Protein 6ZZB (pdb70)

B-factor: mean 18.95, std 9.14, range [8.17, 59.19]

Sequence (189 aa):
TPTPPQADEKTEDCLAIINKLRSSDLLGTLAKAEDTEVTESLKAIKIEEPASPTAPKIAVTLAGSSNVDTCESSGEGANAKKYPGLVIPFPHDTEFNCNNALIQATYTAGLDHLKQSSNFEPSTGTYDVENAPFNNVNASNVAFLLSEKSKKVSCAATKDCKAGHDVLFCYFIDPLRKEDKPFTAELYNALWGL

Structure (mmCIF, N/CA/C/O backbone):
data_6ZZB
#
_entry.id   6ZZB
#
_cell.length_a   108.120
_cell.length_b   108.120
_cell.length_c   37.420
_cell.angle_alpha   90.000
_cell.angle_beta   90.000
_cell.angle_gamma   90.000
#
_symmetry.space_group_name_H-M   'I 4'
#
loop_
_entity.id
_entity.type
_entity.pdbx_description
1 polymer 'SAG family member (Sag19)'
2 non-polymer 'SULFATE ION'
3 water water
#
loop_
_atom_site.group_PDB
_atom_site.id
_atom_site.type_symbol
_atom_site.label_atom_id
_atom_site.label_alt_id
_atom_site.label_comp_id
_atom_site.label_asym_id
_atom_site.label_entity_id
_atom_site.label_seq_id
_atom_site.pdbx_PDB_ins_code
_atom_site.Cartn_x
_atom_site.Cartn_y
_atom_site.Cartn_z
_atom_site.occupancy
_atom_site.B_iso_or_equiv
_atom_site.auth_seq_id
_atom_site.auth_comp_id
_atom_site.auth_asym_id
_atom_site.auth_atom_id
_atom_site.pdbx_PDB_model_num
ATOM 1 N N . THR A 1 40 ? 58.823 22.173 13.579 1.000 52.625 54 THR A N 1
ATOM 2 C CA . THR A 1 40 ? 57.768 22.331 12.525 1.000 48.381 54 THR A CA 1
ATOM 3 C C . THR A 1 40 ? 56.492 22.866 13.170 1.000 43.423 54 THR A C 1
ATOM 4 O O . THR A 1 40 ? 55.961 22.235 14.077 1.000 39.252 54 THR A O 1
ATOM 15 N N . PRO A 1 41 ? 55.898 23.977 12.677 1.000 37.905 55 PRO A N 1
ATOM 16 C CA . PRO A 1 41 ? 54.880 24.683 13.444 1.000 32.181 55 PRO A CA 1
ATOM 17 C C . PRO A 1 41 ? 53.520 23.988 13.331 1.000 27.691 55 PRO A C 1
ATOM 18 O O . PRO A 1 41 ? 53.253 23.314 12.368 1.000 29.951 55 PRO A O 1
ATOM 29 N N . THR A 1 42 ? 52.702 24.144 14.364 1.000 22.533 56 THR A N 1
ATOM 30 C CA . THR A 1 42 ? 51.288 23.712 14.378 1.000 21.228 56 THR A CA 1
ATOM 31 C C . THR A 1 42 ? 50.484 24.886 13.842 1.000 19.405 56 THR A C 1
ATOM 32 O O . THR A 1 42 ? 50.638 25.992 14.336 1.000 17.501 56 THR A O 1
ATOM 43 N N . PRO A 1 43 ? 49.640 24.711 12.802 1.000 18.907 57 PRO A N 1
ATOM 44 C CA . PRO A 1 43 ? 48.851 25.840 12.308 1.000 17.900 57 PRO A CA 1
ATOM 45 C C . PRO A 1 43 ? 47.692 26.128 13.247 1.000 16.055 57 PRO A C 1
ATOM 46 O O . PRO A 1 43 ? 47.227 25.267 14.008 1.000 16.273 57 PRO A O 1
ATOM 57 N N . PRO A 1 44 ? 47.127 27.344 13.163 1.000 15.021 58 PRO A N 1
ATOM 58 C CA . PRO A 1 44 ? 45.874 27.637 13.829 1.000 14.949 58 PRO A CA 1
ATOM 59 C C . PRO A 1 44 ? 44.780 26.763 13.210 1.000 15.010 58 PRO A C 1
ATOM 60 O O . PRO A 1 44 ? 44.934 26.269 12.108 1.000 15.893 58 PRO A O 1
ATOM 71 N N . GLN A 1 45 ? 43.731 26.590 13.981 1.000 15.303 59 GLN A N 1
ATOM 72 C CA . GLN A 1 45 ? 42.530 25.854 13.552 1.000 17.446 59 GLN A CA 1
ATOM 73 C C . GLN A 1 45 ? 41.398 26.839 13.318 1.000 15.483 59 GLN A C 1
ATOM 74 O O . GLN A 1 45 ? 41.365 27.894 13.951 1.000 16.406 59 GLN A O 1
ATOM 88 N N . ALA A 1 46 ? 40.504 26.492 12.417 1.000 14.983 60 ALA A N 1
ATOM 89 C CA . ALA A 1 46 ? 39.345 27.349 12.096 1.000 14.408 60 ALA A CA 1
ATOM 90 C C . ALA A 1 46 ? 38.056 26.575 12.354 1.000 15.191 60 ALA A C 1
ATOM 91 O O . ALA A 1 46 ? 38.031 25.378 12.143 1.000 18.540 60 ALA A O 1
ATOM 98 N N . ASP A 1 47 ? 37.032 27.308 12.742 1.000 13.872 61 ASP A N 1
ATOM 99 C CA . ASP A 1 47 ? 35.641 26.832 12.934 1.000 15.918 61 ASP A CA 1
ATOM 100 C C . ASP A 1 47 ? 34.792 27.443 11.831 1.000 13.997 61 ASP A C 1
ATOM 101 O O . ASP A 1 47 ? 35.013 28.599 11.444 1.000 12.489 61 ASP A O 1
ATOM 110 N N . GLU A 1 48 ? 33.803 26.697 11.399 1.000 14.625 62 GLU A N 1
ATOM 111 C CA . GLU A 1 48 ? 32.765 27.196 10.478 1.000 15.698 62 GLU A CA 1
ATOM 112 C C . GLU A 1 48 ? 31.914 28.222 11.228 1.000 12.428 62 GLU A C 1
ATOM 113 O O . GLU A 1 48 ? 31.628 28.055 12.412 1.000 13.602 62 GLU A O 1
ATOM 125 N N . LYS A 1 49 ? 31.583 29.319 10.556 1.000 10.289 63 LYS A N 1
ATOM 126 C CA . LYS A 1 49 ? 30.874 30.456 11.154 1.000 9.892 63 LYS A CA 1
ATOM 127 C C . LYS A 1 49 ? 29.672 30.883 10.316 1.000 9.411 63 LYS A C 1
ATOM 128 O O . LYS A 1 49 ? 29.092 31.938 10.602 1.000 10.642 63 LYS A O 1
ATOM 147 N N . THR A 1 50 ? 29.235 30.114 9.330 1.000 9.216 64 THR A N 1
ATOM 148 C CA . THR A 1 50 ? 28.183 30.568 8.417 1.000 10.033 64 THR A CA 1
ATOM 149 C C . THR A 1 50 ? 26.906 30.848 9.194 1.000 10.881 64 THR A C 1
ATOM 150 O O . THR A 1 50 ? 26.289 31.902 9.008 1.000 12.173 64 THR A O 1
ATOM 161 N N . GLU A 1 51 ? 26.503 29.951 10.081 1.000 10.892 65 GLU A N 1
ATOM 162 C CA . GLU A 1 51 ? 25.254 30.197 10.843 1.000 11.827 65 GLU A CA 1
ATOM 163 C C . GLU A 1 51 ? 25.410 31.392 11.789 1.000 11.847 65 GLU A C 1
ATOM 164 O O . GLU A 1 51 ? 24.387 31.974 12.175 1.000 12.975 65 GLU A O 1
ATOM 176 N N . ASP A 1 52 ? 26.608 31.695 12.254 1.000 11.711 66 ASP A N 1
ATOM 177 C CA . ASP A 1 52 ? 26.831 32.842 13.151 1.000 12.680 66 ASP A CA 1
ATOM 178 C C . ASP A 1 52 ? 26.765 34.152 12.371 1.000 13.100 66 ASP A C 1
ATOM 179 O O . ASP A 1 52 ? 26.569 35.204 13.029 1.000 16.305 66 ASP A O 1
ATOM 188 N N . CYS A 1 53 ? 26.997 34.129 11.074 1.000 11.447 67 CYS A N 1
ATOM 189 C CA . CYS A 1 53 ? 27.173 35.355 10.252 1.000 12.403 67 CYS A CA 1
ATOM 190 C C . CYS A 1 53 ? 25.988 35.603 9.319 1.000 12.796 67 CYS A C 1
ATOM 191 O O . CYS A 1 53 ? 25.854 36.740 8.829 1.000 12.437 67 CYS A O 1
ATOM 198 N N . LEU A 1 54 ? 25.164 34.602 8.973 1.000 13.715 68 LEU A N 1
ATOM 199 C CA . LEU A 1 54 ? 24.211 34.751 7.845 1.000 14.017 68 LEU A CA 1
ATOM 200 C C . LEU A 1 54 ? 23.118 35.765 8.222 1.000 15.105 68 LEU A C 1
ATOM 201 O O . LEU A 1 54 ? 22.712 36.490 7.322 1.000 15.530 68 LEU A O 1
ATOM 217 N N . ALA A 1 55 ? 22.718 35.842 9.481 1.000 15.676 69 ALA A N 1
ATOM 218 C CA . ALA A 1 55 ? 21.668 36.800 9.912 1.000 18.252 69 ALA A CA 1
ATOM 219 C C . ALA A 1 55 ? 22.127 38.229 9.626 1.000 17.478 69 ALA A C 1
ATOM 220 O O . ALA A 1 55 ? 21.336 38.987 9.033 1.000 19.989 69 ALA A O 1
ATOM 227 N N . ILE A 1 56 ? 23.327 38.600 10.066 1.000 16.791 70 ILE A N 1
ATOM 228 C CA . ILE A 1 56 ? 23.795 40.004 9.858 1.000 16.315 70 ILE A CA 1
ATOM 229 C C . ILE A 1 56 ? 24.004 40.237 8.360 1.000 15.639 70 ILE A C 1
ATOM 230 O O . ILE A 1 56 ? 23.623 41.315 7.862 1.000 14.900 70 ILE A O 1
ATOM 246 N N . ILE A 1 57 ? 24.551 39.289 7.612 1.000 14.192 71 ILE A N 1
ATOM 247 C CA . ILE A 1 57 ? 24.758 39.474 6.157 1.000 14.135 71 ILE A CA 1
ATOM 248 C C . ILE A 1 57 ? 23.404 39.745 5.505 1.000 14.991 71 ILE A C 1
ATOM 249 O O . ILE A 1 57 ? 23.272 40.682 4.696 1.000 15.278 71 ILE A O 1
ATOM 265 N N . ASN A 1 58 ? 22.401 38.931 5.825 1.000 15.991 72 ASN A N 1
ATOM 266 C CA . ASN A 1 58 ? 21.087 39.071 5.154 1.000 16.106 72 ASN A CA 1
ATOM 267 C C . ASN A 1 58 ? 20.342 40.317 5.656 1.000 16.641 72 ASN A C 1
ATOM 268 O O . ASN A 1 58 ? 19.606 40.880 4.807 1.000 18.850 72 ASN A O 1
ATOM 279 N N . LYS A 1 59 ? 20.579 40.748 6.889 1.000 18.379 73 LYS A N 1
ATOM 280 C CA . LYS A 1 59 ? 20.012 42.027 7.401 1.000 20.821 73 LYS A CA 1
ATOM 281 C C . LYS A 1 59 ? 20.574 43.167 6.544 1.000 21.910 73 LYS A C 1
ATOM 282 O O . LYS A 1 59 ? 19.801 43.988 5.996 1.000 20.580 73 LYS A O 1
ATOM 301 N N . LEU A 1 60 ? 21.883 43.182 6.328 1.000 18.919 74 LEU A N 1
ATOM 302 C CA . LEU A 1 60 ? 22.531 44.269 5.547 1.000 17.434 74 LEU A CA 1
ATOM 303 C C . LEU A 1 60 ? 22.057 44.253 4.087 1.000 18.682 74 LEU A C 1
ATOM 304 O O . LEU A 1 60 ? 21.941 45.338 3.487 1.000 20.548 74 LEU A O 1
ATOM 320 N N . ARG A 1 61 ? 21.785 43.094 3.483 1.000 17.401 75 ARG A N 1
ATOM 321 C CA . ARG A 1 61 ? 21.344 43.026 2.072 1.000 17.408 75 ARG A CA 1
ATOM 322 C C . ARG A 1 61 ? 19.877 43.454 1.940 1.000 21.779 75 ARG A C 1
ATOM 323 O O . ARG A 1 61 ? 19.479 43.798 0.818 1.000 22.096 75 ARG A O 1
ATOM 344 N N . SER A 1 62 ? 19.121 43.396 3.033 1.000 26.469 76 SER A N 1
ATOM 345 C CA A SER A 1 62 ? 17.663 43.682 3.063 0.500 28.450 76 SER A CA 1
ATOM 346 C CA B SER A 1 62 ? 17.663 43.687 3.057 0.500 28.62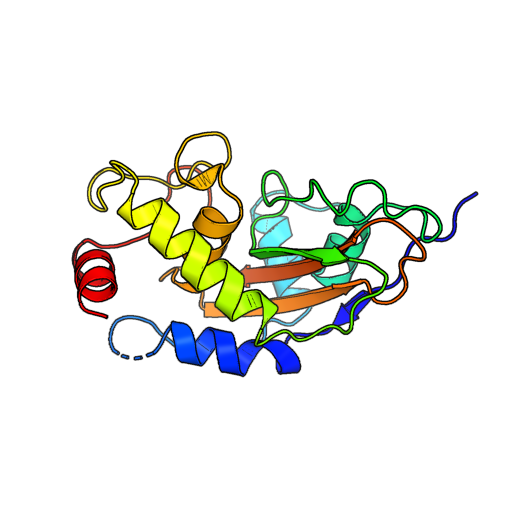7 76 SER A CA 1
ATOM 347 C C . SER A 1 62 ? 17.403 44.888 3.973 1.000 30.669 76 SER A C 1
ATOM 348 O O . SER A 1 62 ? 17.165 45.974 3.418 1.000 43.176 76 SER A O 1
ATOM 362 N N . ASP A 1 67 ? 13.969 45.907 -2.048 1.000 43.648 81 ASP A N 1
ATOM 363 C CA . ASP A 1 67 ? 13.974 44.493 -2.517 1.000 39.089 81 ASP A CA 1
ATOM 364 C C . ASP A 1 67 ? 14.990 44.296 -3.651 1.000 36.775 81 ASP A C 1
ATOM 365 O O . ASP A 1 67 ? 14.721 43.472 -4.539 1.000 41.201 81 ASP A O 1
ATOM 371 N N . LEU A 1 68 ? 16.132 44.985 -3.610 1.000 30.372 82 LEU A N 1
ATOM 372 C CA . LEU A 1 68 ? 17.109 45.019 -4.727 1.000 28.441 82 LEU A CA 1
ATOM 373 C C . LEU A 1 68 ? 18.094 43.855 -4.620 1.000 24.935 82 LEU A C 1
ATOM 374 O O . LEU A 1 68 ? 18.715 43.560 -5.622 1.000 26.962 82 LEU A O 1
ATOM 390 N N . LEU A 1 69 ? 18.259 43.258 -3.441 1.000 24.531 83 LEU A N 1
ATOM 391 C CA . LEU A 1 69 ? 19.212 42.127 -3.265 1.000 22.004 83 LEU A CA 1
ATOM 392 C C . LEU A 1 69 ? 18.485 40.906 -2.713 1.000 21.758 83 LEU A C 1
ATOM 393 O O . LEU A 1 69 ? 17.750 41.057 -1.747 1.000 24.075 83 LEU A O 1
ATOM 409 N N . GLY A 1 70 ? 18.797 39.752 -3.290 1.000 21.853 84 GLY A N 1
ATOM 410 C CA . GLY A 1 70 ? 18.375 38.439 -2.776 1.000 22.345 84 GLY A CA 1
ATOM 411 C C . GLY A 1 70 ? 19.050 38.124 -1.458 1.000 22.257 84 GLY A C 1
ATOM 412 O O . GLY A 1 70 ? 20.156 38.659 -1.208 1.000 22.169 84 GLY A O 1
ATOM 416 N N . THR A 1 71 ? 18.411 37.314 -0.613 1.000 19.649 85 THR A N 1
ATOM 417 C CA . THR A 1 71 ? 19.051 36.732 0.591 1.000 19.775 85 THR A CA 1
ATOM 418 C C . THR A 1 71 ? 20.038 35.658 0.128 1.000 17.054 85 THR A C 1
ATOM 419 O O . THR A 1 71 ? 19.914 35.102 -0.957 1.000 18.796 85 THR A O 1
ATOM 430 N N . LEU A 1 72 ? 21.039 35.441 0.963 1.000 15.944 86 LEU A N 1
ATOM 431 C CA . LEU A 1 72 ? 22.018 34.369 0.711 1.000 15.451 86 LEU A CA 1
ATOM 432 C C . LEU A 1 72 ? 21.668 33.143 1.545 1.000 14.358 86 LEU A C 1
ATOM 433 O O . LEU A 1 72 ? 21.181 33.281 2.667 1.000 16.133 86 LEU A O 1
ATOM 449 N N . ALA A 1 73 ? 21.994 32.012 0.962 1.000 15.218 87 ALA A N 1
ATOM 450 C CA . ALA A 1 73 ? 21.937 30.709 1.649 1.000 16.185 87 ALA A CA 1
ATOM 451 C C . ALA A 1 73 ? 23.346 30.277 2.020 1.000 14.790 87 ALA A C 1
ATOM 452 O O . ALA A 1 73 ? 24.329 30.810 1.481 1.000 14.244 87 ALA A O 1
ATOM 459 N N . LYS A 1 74 ? 23.447 29.288 2.869 1.000 12.768 88 LYS A N 1
ATOM 460 C CA . LYS A 1 74 ? 24.735 28.643 3.180 1.000 12.109 88 LYS A CA 1
ATOM 461 C C . LYS A 1 74 ? 25.292 27.957 1.942 1.000 12.595 88 LYS A C 1
ATOM 462 O O . LYS A 1 74 ? 24.569 27.199 1.237 1.000 14.021 88 LYS A O 1
ATOM 481 N N . ALA A 1 75 ? 26.570 28.154 1.664 1.000 11.716 89 ALA A N 1
ATOM 482 C CA . ALA A 1 75 ? 27.335 27.365 0.686 1.000 11.410 89 ALA A CA 1
ATOM 483 C C . ALA A 1 75 ? 28.001 26.221 1.444 1.000 11.989 89 ALA A C 1
ATOM 484 O O . ALA A 1 75 ? 28.579 26.445 2.518 1.000 12.744 89 ALA A O 1
ATOM 491 N N . GLU A 1 76 ? 27.929 25.015 0.902 1.000 12.382 90 GLU A N 1
ATOM 492 C CA . GLU A 1 76 ? 28.628 23.865 1.494 1.000 13.112 90 GLU A CA 1
ATOM 493 C C . GLU A 1 76 ? 30.063 23.832 0.983 1.000 12.098 90 GLU A C 1
ATOM 494 O O . GLU A 1 76 ? 30.393 24.435 -0.026 1.000 11.902 90 GLU A O 1
ATOM 506 N N . ASP A 1 77 ? 30.913 23.136 1.718 1.000 13.261 91 ASP A N 1
ATOM 507 C CA . ASP A 1 77 ? 32.331 23.003 1.352 1.000 12.986 91 ASP A CA 1
ATOM 508 C C . ASP A 1 77 ? 32.489 22.580 -0.104 1.000 13.298 91 ASP A C 1
ATOM 509 O O . ASP A 1 77 ? 33.328 23.139 -0.773 1.000 13.424 91 ASP A O 1
ATOM 518 N N . THR A 1 78 ? 31.727 21.583 -0.567 1.000 14.437 92 THR A N 1
ATOM 519 C CA . THR A 1 78 ? 31.878 21.082 -1.954 1.000 15.583 92 THR A CA 1
ATOM 520 C C . THR A 1 78 ? 31.686 22.228 -2.948 1.000 13.363 92 THR A C 1
ATOM 521 O O . THR A 1 78 ? 32.376 22.311 -3.938 1.000 12.993 92 THR A O 1
ATOM 532 N N . GLU A 1 79 ? 30.715 23.080 -2.659 1.000 12.676 93 GLU A N 1
ATOM 533 C CA . GLU A 1 79 ? 30.366 24.211 -3.536 1.000 13.164 93 GLU A CA 1
ATOM 534 C C . GLU A 1 79 ? 31.497 25.232 -3.549 1.000 11.552 93 GLU A C 1
ATOM 535 O O . GLU A 1 79 ? 31.837 25.730 -4.604 1.000 11.549 93 GLU A O 1
ATOM 547 N N . VAL A 1 80 ? 32.051 25.507 -2.368 1.000 11.349 94 VAL A N 1
ATOM 548 C CA . VAL A 1 80 ? 33.183 26.457 -2.291 1.000 11.384 94 VAL A CA 1
ATOM 549 C C . VAL A 1 80 ? 34.366 25.905 -3.083 1.000 10.748 94 VAL A C 1
ATOM 550 O O . VAL A 1 80 ? 34.954 26.624 -3.884 1.000 10.991 94 VAL A O 1
ATOM 563 N N . THR A 1 81 ? 34.693 24.619 -2.898 1.000 10.490 95 THR A N 1
ATOM 564 C CA . THR A 1 81 ? 35.842 24.026 -3.616 1.000 10.910 95 THR A CA 1
ATOM 565 C C . THR A 1 81 ? 35.627 24.132 -5.121 1.000 10.420 95 THR A C 1
ATOM 566 O O . THR A 1 81 ? 36.522 24.481 -5.876 1.000 11.310 95 THR A O 1
ATOM 577 N N . GLU A 1 82 ? 34.416 23.819 -5.587 1.000 10.831 96 GLU A N 1
ATOM 578 C CA . GLU A 1 82 ? 34.158 23.825 -7.043 1.000 11.806 96 GLU A CA 1
ATOM 579 C C . GLU A 1 82 ? 34.131 25.251 -7.614 1.000 11.290 96 GLU A C 1
ATOM 580 O O . GLU A 1 82 ? 34.638 25.497 -8.718 1.000 11.671 96 GLU A O 1
ATOM 592 N N . SER A 1 83 ? 33.559 26.196 -6.867 1.000 11.135 97 SER A N 1
ATOM 593 C CA . SER A 1 83 ? 33.569 27.621 -7.275 1.000 10.912 97 SER A CA 1
ATOM 594 C C . SER A 1 83 ? 35.015 28.111 -7.427 1.000 11.042 97 SER A C 1
ATOM 595 O O . SER A 1 83 ? 35.357 28.741 -8.426 1.000 11.735 97 SER A O 1
ATOM 603 N N . LEU A 1 84 ? 35.856 27.771 -6.444 1.000 11.226 98 LEU A N 1
ATOM 604 C CA . LEU A 1 84 ? 37.283 28.166 -6.506 1.000 11.331 98 LEU A CA 1
ATOM 605 C C . LEU A 1 84 ? 37.985 27.484 -7.680 1.000 12.135 98 LEU A C 1
ATOM 606 O O . LEU A 1 84 ? 38.765 28.133 -8.363 1.000 12.678 98 LEU A O 1
ATOM 622 N N . LYS A 1 85 ? 37.679 26.208 -7.902 1.000 11.782 99 LYS A N 1
ATOM 623 C CA . LYS A 1 85 ? 38.303 25.459 -9.023 1.000 13.494 99 LYS A CA 1
ATOM 624 C C . LYS A 1 85 ? 37.986 26.149 -10.351 1.000 13.992 99 LYS A C 1
ATOM 625 O O . LYS A 1 85 ? 38.871 26.251 -11.225 1.000 15.574 99 LYS A O 1
ATOM 644 N N . ALA A 1 86 ? 36.785 26.694 -10.494 1.000 13.761 100 ALA A N 1
ATOM 645 C CA . ALA A 1 86 ? 36.343 27.396 -11.724 1.000 15.421 100 ALA A CA 1
ATOM 646 C C . ALA A 1 86 ? 37.156 28.665 -11.978 1.000 17.324 100 ALA A C 1
ATOM 647 O O . ALA A 1 86 ? 37.253 29.085 -13.146 1.000 18.371 100 ALA A O 1
ATOM 654 N N . ILE A 1 87 ? 37.725 29.277 -10.939 1.000 16.140 101 ILE A N 1
ATOM 655 C CA . ILE A 1 87 ? 38.556 30.498 -11.109 1.000 16.702 101 ILE A CA 1
ATOM 656 C C . ILE A 1 87 ? 40.013 30.107 -10.879 1.000 17.156 101 ILE A C 1
ATOM 657 O O . ILE A 1 87 ? 40.802 31.022 -10.548 1.000 20.070 101 ILE A O 1
ATOM 673 N N . LYS A 1 88 ? 40.332 28.822 -10.996 1.000 17.249 102 LYS A N 1
ATOM 674 C CA . LYS A 1 88 ? 41.731 28.322 -11.067 1.000 19.789 102 LYS A CA 1
ATOM 675 C C . LYS A 1 88 ? 42.414 28.483 -9.709 1.000 19.101 102 LYS A C 1
ATOM 676 O O . LYS A 1 88 ? 43.637 28.702 -9.662 1.000 21.484 102 LYS A O 1
ATOM 695 N N . ILE A 1 89 ? 41.671 28.326 -8.626 1.000 16.037 103 ILE A N 1
ATOM 696 C CA . ILE A 1 89 ? 42.244 28.299 -7.243 1.000 14.705 103 ILE A CA 1
ATOM 697 C C . ILE A 1 89 ? 42.054 26.905 -6.667 1.000 15.300 103 ILE A C 1
ATOM 698 O O . ILE A 1 89 ? 40.906 26.490 -6.445 1.000 14.416 103 ILE A O 1
ATOM 714 N N . GLU A 1 90 ? 43.152 26.166 -6.497 1.000 15.339 104 GLU A N 1
ATOM 715 C CA . GLU A 1 90 ? 43.107 24.753 -6.071 1.000 16.126 104 GLU A CA 1
ATOM 716 C C . GLU A 1 90 ? 44.081 24.484 -4.931 1.000 15.617 104 GLU A C 1
ATOM 717 O O . GLU A 1 90 ? 44.234 23.330 -4.531 1.000 16.366 104 GLU A O 1
ATOM 729 N N . GLU A 1 91 ? 44.619 25.543 -4.327 1.000 15.145 105 GLU A N 1
ATOM 730 C CA . GLU A 1 91 ? 45.454 25.420 -3.115 1.000 14.968 105 GLU A CA 1
ATOM 731 C C . GLU A 1 91 ? 44.967 26.418 -2.086 1.000 15.021 105 GLU A C 1
ATOM 732 O O . GLU A 1 91 ? 44.608 27.516 -2.453 1.000 15.506 105 GLU A O 1
ATOM 744 N N . PRO A 1 92 ? 44.896 26.063 -0.806 1.000 14.571 106 PRO A N 1
ATOM 745 C CA . PRO A 1 92 ? 45.227 24.740 -0.294 1.000 16.139 106 PRO A CA 1
ATOM 746 C C . PRO A 1 92 ? 44.290 23.648 -0.821 1.000 16.314 106 PRO A C 1
ATOM 747 O O . PRO A 1 92 ? 43.185 23.969 -1.230 1.000 16.537 106 PRO A O 1
ATOM 758 N N . ALA A 1 93 ? 44.740 22.400 -0.825 1.000 17.305 107 ALA A N 1
ATOM 759 C CA . ALA A 1 93 ? 44.038 21.320 -1.554 1.000 17.885 107 ALA A CA 1
ATOM 760 C C . ALA A 1 93 ? 42.593 21.258 -1.089 1.000 16.309 107 ALA A C 1
ATOM 761 O O . ALA A 1 93 ? 42.340 21.281 0.104 1.000 16.302 107 ALA A O 1
ATOM 768 N N . SER A 1 94 ? 41.687 21.096 -2.055 1.000 15.394 108 SER A N 1
ATOM 769 C CA . SER A 1 94 ? 40.226 21.103 -1.807 1.000 16.091 108 SER A CA 1
ATOM 770 C C . SER A 1 94 ? 39.874 22.303 -0.929 1.000 12.571 108 SER A C 1
ATOM 771 O O . SER A 1 94 ? 39.379 22.157 0.186 1.000 13.942 108 SER A O 1
ATOM 779 N N . PRO A 1 95 ? 40.116 23.529 -1.421 1.000 12.871 109 PRO A N 1
ATOM 780 C CA . PRO A 1 95 ? 39.999 24.712 -0.559 1.000 12.050 109 PRO A CA 1
ATOM 781 C C . PRO A 1 95 ? 38.567 24.972 -0.097 1.000 11.825 109 PRO A C 1
ATOM 782 O O . PRO A 1 95 ? 37.609 24.800 -0.867 1.000 12.525 109 PRO A O 1
ATOM 793 N N . THR A 1 96 ? 38.460 25.396 1.133 1.000 10.167 110 THR A N 1
ATOM 794 C CA . THR A 1 96 ? 37.192 25.705 1.816 1.000 10.620 110 THR A CA 1
ATOM 795 C C . THR A 1 96 ? 37.395 26.975 2.632 1.000 10.691 110 THR A C 1
ATOM 796 O O . THR A 1 96 ? 38.562 27.391 2.812 1.000 10.929 110 THR A O 1
ATOM 807 N N . ALA A 1 97 ? 36.337 27.567 3.154 1.000 10.170 111 ALA A N 1
ATOM 808 C CA . ALA A 1 97 ? 36.494 28.774 3.976 1.000 9.913 111 ALA A CA 1
ATOM 809 C C . ALA A 1 97 ? 37.389 28.503 5.173 1.000 10.448 111 ALA A C 1
ATOM 810 O O . ALA A 1 97 ? 38.270 29.316 5.461 1.000 10.132 111 ALA A O 1
ATOM 817 N N . PRO A 1 98 ? 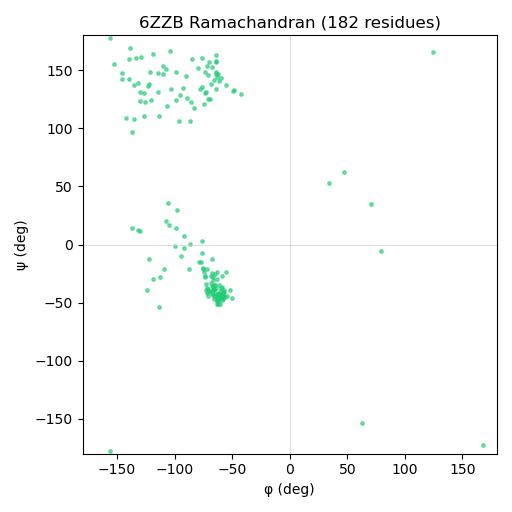37.246 27.391 5.929 1.000 10.733 112 PRO A N 1
ATOM 818 C CA . PRO A 1 98 ? 38.157 27.169 7.049 1.000 10.483 112 PRO A CA 1
ATOM 819 C C . PRO A 1 98 ? 39.620 27.093 6.612 1.000 10.508 112 PRO A C 1
ATOM 820 O O . PRO A 1 98 ? 40.485 27.664 7.263 1.000 10.587 112 PRO A O 1
ATOM 831 N N . LYS A 1 99 ? 39.890 26.397 5.519 1.000 10.330 113 LYS A N 1
ATOM 832 C CA . LYS A 1 99 ? 41.289 26.239 5.070 1.000 11.031 113 LYS A CA 1
ATOM 833 C C . LYS A 1 99 ? 41.847 27.579 4.631 1.000 11.007 113 LYS A C 1
ATOM 834 O O . LYS A 1 99 ? 43.045 27.848 4.838 1.000 11.607 113 LYS A O 1
ATOM 853 N N . ILE A 1 100 ? 41.044 28.426 4.008 1.000 10.244 114 ILE A N 1
ATOM 854 C CA . ILE A 1 100 ? 41.517 29.756 3.569 1.000 9.331 114 ILE A CA 1
ATOM 855 C C . ILE A 1 100 ? 41.719 30.644 4.793 1.000 9.645 114 ILE A C 1
ATOM 856 O O . ILE A 1 100 ? 42.736 31.367 4.835 1.000 9.279 114 ILE A O 1
ATOM 872 N N . ALA A 1 101 ? 40.832 30.613 5.783 1.000 9.568 115 ALA A N 1
ATOM 873 C CA . ALA A 1 101 ? 41.053 31.434 7.000 1.000 9.517 115 ALA A CA 1
ATOM 874 C C . ALA A 1 101 ? 42.416 31.084 7.610 1.000 10.253 115 ALA A C 1
ATOM 875 O O . ALA A 1 101 ? 43.178 31.997 8.001 1.000 9.717 115 ALA A O 1
ATOM 882 N N . VAL A 1 102 ? 42.714 29.805 7.699 1.000 10.052 116 VAL A N 1
ATOM 883 C CA . VAL A 1 102 ? 44.020 29.322 8.241 1.000 10.031 116 VAL A CA 1
ATOM 884 C C . VAL A 1 102 ? 45.152 29.827 7.337 1.000 11.176 116 VAL A C 1
ATOM 885 O O . VAL A 1 102 ? 46.168 30.335 7.833 1.000 11.114 116 VAL A O 1
ATOM 898 N N . THR A 1 103 ? 45.022 29.666 6.035 1.000 10.384 117 THR A N 1
ATOM 899 C CA . THR A 1 103 ? 46.052 30.126 5.084 1.000 10.493 117 THR A CA 1
ATOM 900 C C . THR A 1 103 ? 46.351 31.602 5.309 1.000 10.649 117 THR A C 1
ATOM 901 O O . THR A 1 103 ? 47.526 32.032 5.242 1.000 12.065 117 THR A O 1
ATOM 912 N N . LEU A 1 104 ? 45.332 32.430 5.495 1.000 10.009 118 LEU A N 1
ATOM 913 C CA . LEU A 1 104 ? 45.457 33.886 5.664 1.000 9.789 118 LEU A CA 1
ATOM 914 C C . LEU A 1 104 ? 46.050 34.236 7.035 1.000 10.201 118 LEU A C 1
ATOM 915 O O . LEU A 1 104 ? 46.799 35.233 7.097 1.000 10.968 118 LEU A O 1
ATOM 931 N N . ALA A 1 105 ? 45.710 33.516 8.096 1.000 10.579 119 ALA A N 1
ATOM 932 C CA . ALA A 1 105 ? 46.186 33.856 9.463 1.000 10.572 119 ALA A CA 1
ATOM 933 C C . ALA A 1 105 ? 47.668 33.526 9.610 1.000 10.635 119 ALA A C 1
ATOM 934 O O . ALA A 1 105 ? 48.378 34.319 10.278 1.000 13.030 119 ALA A O 1
ATOM 941 N N . GLY A 1 106 ? 48.127 32.487 8.952 1.000 10.767 120 GLY A N 1
ATOM 942 C CA . GLY A 1 106 ? 49.506 31.989 9.044 1.000 11.291 120 GLY A CA 1
ATOM 943 C C . GLY A 1 106 ? 49.562 30.544 9.437 1.000 11.962 120 GLY A C 1
ATOM 944 O O . GLY A 1 106 ? 48.581 29.992 9.952 1.000 13.633 120 GLY A O 1
ATOM 948 N N . SER A 1 107 ? 50.729 29.924 9.270 1.000 12.296 121 SER A N 1
ATOM 949 C CA A SER A 1 107 ? 50.913 28.461 9.439 0.500 14.019 121 SER A CA 1
ATOM 950 C CA B SER A 1 107 ? 50.876 28.460 9.452 0.500 12.990 121 SER A CA 1
ATOM 951 C C . SER A 1 107 ? 51.427 28.124 10.842 1.000 14.453 121 SER A C 1
ATOM 952 O O . SER A 1 107 ? 51.585 26.916 11.091 1.000 17.224 121 SER A O 1
ATOM 966 N N . ASN A 1 108 ? 51.609 29.133 11.684 1.000 14.336 122 ASN A N 1
ATOM 967 C CA . ASN A 1 108 ? 52.077 28.926 13.077 1.000 15.367 122 ASN A CA 1
ATOM 968 C C . ASN A 1 108 ? 51.097 29.605 14.022 1.000 13.202 122 ASN A C 1
ATOM 969 O O . ASN A 1 108 ? 51.096 30.842 14.111 1.000 13.944 122 ASN A O 1
ATOM 980 N N . VAL A 1 109 ? 50.370 28.750 14.748 1.000 14.166 123 VAL A N 1
ATOM 981 C CA . VAL A 1 109 ? 49.414 29.218 15.791 1.000 14.525 123 VAL A CA 1
ATOM 982 C C . VAL A 1 109 ? 50.121 30.116 16.826 1.000 14.810 123 VAL A C 1
ATOM 983 O O . VAL A 1 109 ? 49.465 30.943 17.449 1.000 15.056 123 VAL A O 1
ATOM 996 N N . ASP A 1 110 ? 51.443 29.981 16.986 1.000 16.706 124 ASP A N 1
ATOM 997 C CA . ASP A 1 110 ? 52.222 30.789 17.962 1.000 17.224 124 ASP A CA 1
ATOM 998 C C . ASP A 1 110 ? 52.355 32.240 17.506 1.000 18.083 124 ASP A C 1
ATOM 999 O O . ASP A 1 110 ? 52.612 33.119 18.352 1.000 19.312 124 ASP A O 1
ATOM 1008 N N . THR A 1 111 ? 52.191 32.545 16.209 1.000 16.268 125 THR A N 1
ATOM 1009 C CA . THR A 1 111 ? 52.423 33.910 15.697 1.000 15.946 125 THR A CA 1
ATOM 1010 C C . THR A 1 111 ? 51.203 34.497 14.953 1.000 13.412 125 THR A C 1
ATOM 1011 O O . THR A 1 111 ? 50.975 35.692 15.065 1.000 16.192 125 THR A O 1
ATOM 1022 N N . CYS A 1 112 ? 50.496 33.674 14.175 1.000 14.745 126 CYS A N 1
ATOM 1023 C CA . CYS A 1 112 ? 49.471 34.145 13.198 1.000 14.280 126 CYS A CA 1
ATOM 1024 C C . CYS A 1 112 ? 49.928 35.487 12.635 1.000 13.527 126 CYS A C 1
ATOM 1025 O O . CYS A 1 112 ? 49.191 36.450 12.631 1.000 13.404 126 CYS A O 1
ATOM 1032 N N . GLU A 1 113 ? 51.157 35.518 12.123 1.000 14.859 127 GLU A N 1
ATOM 1033 C CA . GLU A 1 113 ? 51.782 36.829 11.851 1.000 16.097 127 GLU A CA 1
ATOM 1034 C C . GLU A 1 113 ? 51.247 37.492 10.578 1.000 15.455 127 GLU A C 1
ATOM 1035 O O . GLU A 1 113 ? 51.313 38.715 10.487 1.000 17.042 127 GLU A O 1
ATOM 1047 N N . SER A 1 114 ? 50.558 36.737 9.721 1.000 14.306 128 SER A N 1
ATOM 1048 C CA A SER A 1 114 ? 50.021 37.328 8.471 0.500 12.452 128 SER A CA 1
ATOM 1049 C CA B SER A 1 114 ? 49.966 37.177 8.427 0.500 15.018 128 SER A CA 1
ATOM 1050 C C . SER A 1 114 ? 48.552 37.747 8.630 1.000 12.541 128 SER A C 1
ATOM 1051 O O . SER A 1 114 ? 48.039 38.448 7.748 1.000 12.159 128 SER A O 1
ATOM 1065 N N . GLY A 1 115 ? 47.899 37.407 9.739 1.000 12.208 129 GLY A N 1
ATOM 1066 C CA . GLY A 1 115 ? 46.461 37.709 9.844 1.000 12.718 129 GLY A CA 1
ATOM 1067 C C . GLY A 1 115 ? 46.154 39.177 9.688 1.000 12.770 129 GLY A C 1
ATOM 1068 O O . GLY A 1 115 ? 45.187 39.557 9.000 1.000 13.468 129 GLY A O 1
ATOM 1072 N N . GLU A 1 116 ? 46.944 40.038 10.343 1.000 14.438 130 GLU A N 1
ATOM 1073 C CA . GLU A 1 116 ? 46.618 41.482 10.389 1.000 16.480 130 GLU A CA 1
ATOM 1074 C C . GLU A 1 116 ? 46.572 42.073 8.968 1.000 14.384 130 GLU A C 1
ATOM 1075 O O . GLU A 1 116 ? 45.717 42.905 8.712 1.000 15.364 130 GLU A O 1
ATOM 1087 N N . GLY A 1 117 ? 47.451 41.623 8.089 1.000 14.218 131 GLY A N 1
ATOM 1088 C CA . GLY A 1 117 ? 47.542 42.136 6.713 1.000 13.940 131 GLY A CA 1
ATOM 1089 C C . GLY A 1 117 ? 46.696 41.358 5.726 1.000 14.226 131 GLY A C 1
ATOM 1090 O O . GLY A 1 117 ? 46.796 41.656 4.531 1.000 14.714 131 GLY A O 1
ATOM 1094 N N . ALA A 1 118 ? 45.859 40.424 6.181 1.000 12.425 132 ALA A N 1
ATOM 1095 C CA . ALA A 1 118 ? 45.105 39.572 5.247 1.000 11.951 132 ALA A CA 1
ATOM 1096 C C . ALA A 1 118 ? 44.141 40.419 4.408 1.000 11.121 132 ALA A C 1
ATOM 1097 O O . ALA A 1 118 ? 43.531 41.382 4.889 1.000 11.705 132 ALA A O 1
ATOM 1104 N N . ASN A 1 119 ? 43.953 39.983 3.169 1.000 10.236 133 ASN A N 1
ATOM 1105 C CA . ASN A 1 119 ? 42.994 40.628 2.254 1.000 10.698 133 ASN A CA 1
ATOM 1106 C C . ASN A 1 119 ? 42.574 39.601 1.213 1.000 10.369 133 ASN A C 1
ATOM 1107 O O . ASN A 1 119 ? 42.982 38.433 1.276 1.000 10.480 133 ASN A O 1
ATOM 1118 N N . ALA A 1 120 ? 41.747 40.044 0.284 1.000 10.060 134 ALA A N 1
ATOM 1119 C CA . ALA A 1 120 ? 41.160 39.206 -0.785 1.000 10.203 134 ALA A CA 1
ATOM 1120 C C . ALA A 1 120 ? 41.940 39.336 -2.089 1.000 11.297 134 ALA A C 1
ATOM 1121 O O . ALA A 1 120 ? 41.382 39.071 -3.141 1.000 12.387 134 ALA A O 1
ATOM 1128 N N . LYS A 1 121 ? 43.232 39.597 -2.049 1.000 11.851 135 LYS A N 1
ATOM 1129 C CA . LYS A 1 121 ? 43.979 39.771 -3.312 1.000 13.698 135 LYS A CA 1
ATOM 1130 C C . LYS A 1 121 ? 44.072 38.452 -4.066 1.000 12.925 135 LYS A C 1
ATOM 1131 O O . LYS A 1 121 ? 44.231 38.498 -5.315 1.000 14.550 135 LYS A O 1
ATOM 1150 N N . LYS A 1 122 ? 44.020 37.324 -3.374 1.000 11.580 136 LYS A N 1
ATOM 1151 C CA . LYS A 1 122 ? 44.112 35.996 -3.999 1.000 11.392 136 LYS A CA 1
ATOM 1152 C C . LYS A 1 122 ? 42.777 35.254 -3.844 1.000 11.858 136 LYS A C 1
ATOM 1153 O O . LYS A 1 122 ? 42.251 34.748 -4.850 1.000 12.795 136 LYS A O 1
ATOM 1172 N N . TYR A 1 123 ? 42.274 35.126 -2.627 1.000 10.073 137 TYR A N 1
ATOM 1173 C CA . TYR A 1 123 ? 41.043 34.366 -2.302 1.000 10.802 137 TYR A CA 1
ATOM 1174 C C . TYR A 1 123 ? 39.914 35.375 -2.252 1.000 10.155 137 TYR A C 1
ATOM 1175 O O . TYR A 1 123 ? 39.884 36.188 -1.332 1.000 9.949 137 TYR A O 1
ATOM 1193 N N . PRO A 1 124 ? 39.014 35.412 -3.259 1.000 9.796 138 PRO A N 1
ATOM 1194 C CA . PRO A 1 124 ? 37.973 36.430 -3.281 1.000 9.849 138 PRO A CA 1
ATOM 1195 C C . PRO A 1 124 ? 36.938 36.170 -2.199 1.000 9.783 138 PRO A C 1
ATOM 1196 O O . PRO A 1 124 ? 36.427 35.051 -2.100 1.000 9.919 138 PRO A O 1
ATOM 1207 N N . GLY A 1 125 ? 36.706 37.147 -1.360 1.000 8.994 139 GLY A N 1
ATOM 1208 C CA . GLY A 1 125 ? 35.675 37.073 -0.346 1.000 9.309 139 GLY A CA 1
ATOM 1209 C C . GLY A 1 125 ? 35.829 38.182 0.645 1.000 8.810 139 GLY A C 1
ATOM 1210 O O . GLY A 1 125 ? 36.642 39.109 0.445 1.000 9.523 139 GLY A O 1
ATOM 1214 N N . LEU A 1 126 ? 35.036 38.126 1.697 1.000 8.529 140 LEU A N 1
ATOM 1215 C CA . LEU A 1 126 ? 35.141 39.023 2.865 1.000 8.665 140 LEU A CA 1
ATOM 1216 C C . LEU A 1 126 ? 36.284 38.553 3.749 1.000 8.536 140 LEU A C 1
ATOM 1217 O O . LEU A 1 126 ? 36.401 37.354 4.033 1.000 8.771 140 LEU A O 1
ATOM 1233 N N . VAL A 1 127 ? 37.115 39.499 4.168 1.000 8.167 141 VAL A N 1
ATOM 1234 C CA . VAL A 1 127 ? 38.274 39.218 5.036 1.000 8.575 141 VAL A CA 1
ATOM 1235 C C . VAL A 1 127 ? 38.239 40.183 6.201 1.000 9.211 141 VAL A C 1
ATOM 1236 O O . VAL A 1 127 ? 38.310 41.396 5.965 1.000 9.153 141 VAL A O 1
ATOM 1249 N N . ILE A 1 128 ? 38.220 39.685 7.430 1.000 9.829 142 ILE A N 1
ATOM 1250 C CA . ILE A 1 128 ? 38.298 40.555 8.627 1.000 9.922 142 ILE A CA 1
ATOM 1251 C C . ILE A 1 128 ? 39.273 39.952 9.622 1.000 10.420 142 ILE A C 1
ATOM 1252 O O . ILE A 1 128 ? 38.966 38.946 10.264 1.000 9.576 142 ILE A O 1
ATOM 1268 N N . PRO A 1 129 ? 40.456 40.556 9.794 1.000 11.109 143 PRO A N 1
ATOM 1269 C CA . PRO A 1 129 ? 41.327 40.172 10.902 1.000 11.978 143 PRO A CA 1
ATOM 1270 C C . PRO A 1 129 ? 40.767 40.710 12.218 1.000 12.531 143 PRO A C 1
ATOM 1271 O O . PRO A 1 129 ? 40.087 41.729 12.218 1.000 13.298 143 PRO A O 1
ATOM 1282 N N . PHE A 1 130 ? 40.999 39.979 13.303 1.000 12.706 144 PHE A N 1
ATOM 1283 C CA . PHE 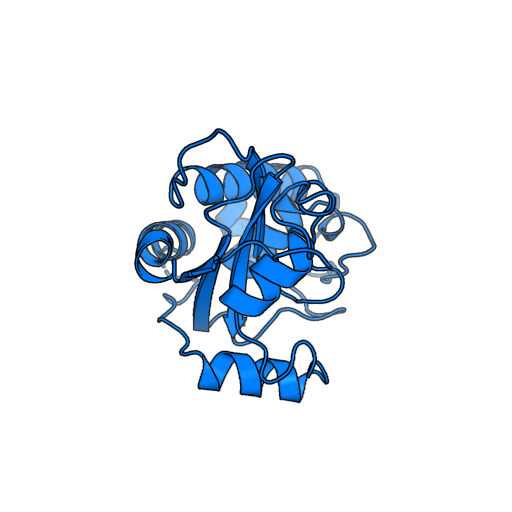A 1 130 ? 40.590 40.439 14.656 1.000 14.494 144 PHE A CA 1
ATOM 1284 C C . PHE A 1 130 ? 41.635 39.943 15.636 1.000 15.469 144 PHE A C 1
ATOM 1285 O O . PHE A 1 130 ? 42.305 38.952 15.407 1.000 13.733 144 PHE A O 1
ATOM 1302 N N . PRO A 1 131 ? 41.904 40.698 16.730 1.000 17.460 145 PRO A N 1
ATOM 1303 C CA . PRO A 1 131 ? 42.999 40.337 17.616 1.000 18.697 145 PRO A CA 1
ATOM 1304 C C . PRO A 1 131 ? 42.788 38.968 18.262 1.000 17.002 145 PRO A C 1
ATOM 1305 O O . PRO A 1 131 ? 41.669 38.577 18.566 1.000 17.777 145 PRO A O 1
ATOM 1316 N N . HIS A 1 132 ? 43.897 38.279 18.485 1.000 18.432 146 HIS A N 1
ATOM 1317 C CA . HIS A 1 132 ? 43.923 36.914 19.060 1.000 19.668 146 HIS A CA 1
ATOM 1318 C C . HIS A 1 132 ? 43.275 36.882 20.442 1.000 21.590 146 HIS A C 1
ATOM 1319 O O . HIS A 1 132 ? 42.783 35.828 20.812 1.000 21.348 146 HIS A O 1
ATOM 1334 N N . ASP A 1 133 ? 43.298 38.001 21.154 1.000 23.385 147 ASP A N 1
ATOM 1335 C CA . ASP A 1 133 ? 42.859 38.004 22.574 1.000 29.779 147 ASP A CA 1
ATOM 1336 C C . ASP A 1 133 ? 41.415 38.505 22.666 1.000 32.002 147 ASP A C 1
ATOM 1337 O O . ASP A 1 133 ? 40.987 38.776 23.784 1.000 33.078 147 ASP A O 1
ATOM 1346 N N . THR A 1 134 ? 40.673 38.583 21.556 1.000 33.169 148 THR A N 1
ATOM 1347 C CA . THR A 1 134 ? 39.277 39.092 21.570 1.000 31.888 148 THR A CA 1
ATOM 1348 C C . THR A 1 134 ? 38.289 37.953 21.313 1.000 32.055 148 THR A C 1
ATOM 1349 O O . THR A 1 134 ? 38.658 36.975 20.632 1.000 40.874 148 THR A O 1
ATOM 1360 N N . GLU A 1 135 ? 37.059 38.090 21.805 1.000 28.491 149 GLU A N 1
ATOM 1361 C CA . GLU A 1 135 ? 35.950 37.143 21.542 1.000 27.696 149 GLU A CA 1
ATOM 1362 C C . GLU A 1 135 ? 35.422 37.383 20.117 1.000 26.077 149 GLU A C 1
ATOM 1363 O O . GLU A 1 135 ? 35.230 38.565 19.757 1.000 25.771 149 GLU A O 1
ATOM 1375 N N . PHE A 1 136 ? 35.190 36.309 19.356 1.000 22.448 150 PHE A N 1
ATOM 1376 C CA . PHE A 1 136 ? 34.610 36.370 17.984 1.000 19.706 150 PHE A CA 1
ATOM 1377 C C . PHE A 1 136 ? 33.151 36.801 18.083 1.000 20.862 150 PHE A C 1
ATOM 1378 O O . PHE A 1 136 ? 32.377 36.138 18.800 1.00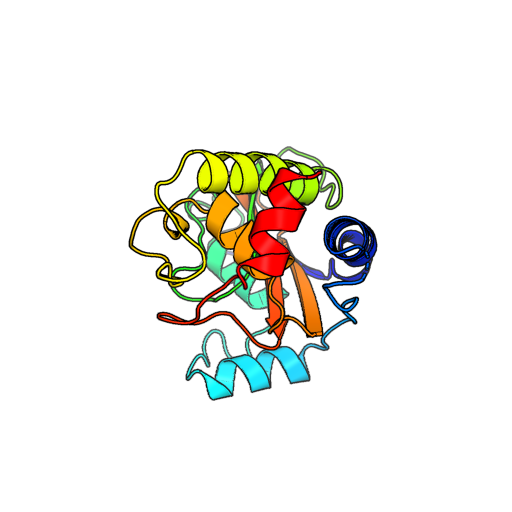0 22.559 150 PHE A O 1
ATOM 1395 N N . ASN A 1 137 ? 32.753 37.869 17.370 1.000 18.502 151 ASN A N 1
ATOM 1396 C CA . ASN A 1 137 ? 31.358 38.350 17.305 1.000 19.167 151 ASN A CA 1
ATOM 1397 C C . ASN A 1 137 ? 31.076 38.692 15.838 1.000 16.393 151 ASN A C 1
ATOM 1398 O O . ASN A 1 137 ? 31.528 39.758 15.405 1.000 16.583 151 ASN A O 1
ATOM 1409 N N . CYS A 1 138 ? 30.465 37.790 15.102 1.000 15.131 152 CYS A N 1
ATOM 1410 C CA . CYS A 1 138 ? 30.319 37.982 13.632 1.000 14.561 152 CYS A CA 1
ATOM 1411 C C . CYS A 1 138 ? 29.481 39.239 13.386 1.000 15.810 152 CYS A C 1
ATOM 1412 O O . CYS A 1 138 ? 29.811 40.030 12.484 1.000 13.633 152 CYS A O 1
ATOM 1419 N N . ASN A 1 139 ? 28.408 39.449 14.145 1.000 15.919 153 ASN A N 1
ATOM 1420 C CA A ASN A 1 139 ? 27.545 40.648 14.016 0.500 17.018 153 ASN A CA 1
ATOM 1421 C CA B ASN A 1 139 ? 27.530 40.636 13.989 0.500 17.098 153 ASN A CA 1
ATOM 1422 C C . ASN A 1 139 ? 28.370 41.915 14.144 1.000 16.426 153 ASN A C 1
ATOM 1423 O O . ASN A 1 139 ? 28.269 42.796 13.240 1.000 16.406 153 ASN A O 1
ATOM 1443 N 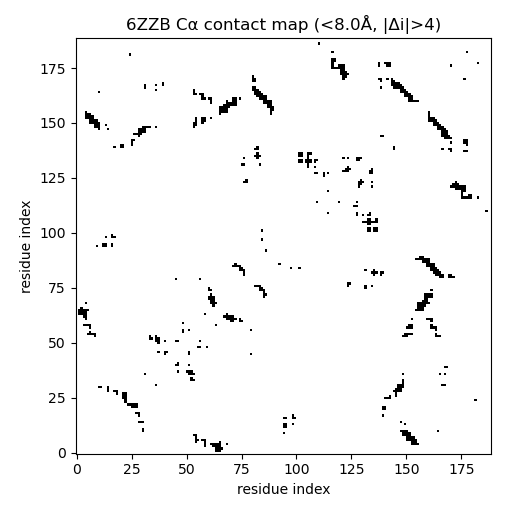N . ALA A 1 140 ? 29.186 42.022 15.177 1.000 15.007 154 ALA A N 1
ATOM 1444 C CA . ALA A 1 140 ? 29.993 43.229 15.408 1.000 15.040 154 ALA A CA 1
ATOM 1445 C C . ALA A 1 140 ? 31.023 43.369 14.277 1.000 14.802 154 ALA A C 1
ATOM 1446 O O . ALA A 1 140 ? 31.215 44.477 13.781 1.000 15.172 154 ALA A O 1
ATOM 1453 N N . LEU A 1 141 ? 31.730 42.302 13.922 1.000 14.006 155 LEU A N 1
ATOM 1454 C CA . LEU A 1 141 ? 32.797 42.401 12.911 1.000 13.175 155 LEU A CA 1
ATOM 1455 C C . LEU A 1 141 ? 32.202 42.807 11.566 1.000 12.663 155 LEU A C 1
ATOM 1456 O O . LEU A 1 141 ? 32.799 43.710 10.894 1.000 11.688 155 LEU A O 1
ATOM 1472 N N . ILE A 1 142 ? 31.132 42.169 11.116 1.000 11.099 156 ILE A N 1
ATOM 1473 C CA . ILE A 1 142 ? 30.578 42.467 9.778 1.000 11.616 156 ILE A CA 1
ATOM 1474 C C . ILE A 1 142 ? 29.893 43.835 9.818 1.000 12.544 156 ILE A C 1
ATOM 1475 O O . ILE A 1 142 ? 30.050 44.594 8.853 1.000 12.226 156 ILE A O 1
ATOM 1491 N N . GLN A 1 143 ? 29.195 44.186 10.887 1.000 12.796 157 GLN A N 1
ATOM 1492 C CA . GLN A 1 143 ? 28.614 45.551 10.921 1.000 13.614 157 GLN A CA 1
ATOM 1493 C C . GLN A 1 143 ? 29.757 46.562 10.800 1.000 12.879 157 GLN A C 1
ATOM 1494 O O . GLN A 1 143 ? 29.585 47.562 10.102 1.000 13.670 157 GLN A O 1
ATOM 1508 N N . ALA A 1 144 ? 30.881 46.381 11.476 1.000 12.163 158 ALA A N 1
ATOM 1509 C CA . ALA A 1 144 ? 31.957 47.378 11.481 1.000 12.892 158 ALA A CA 1
ATOM 1510 C C . ALA A 1 144 ? 32.541 47.463 10.070 1.000 13.102 158 ALA A C 1
ATOM 1511 O O . ALA A 1 144 ? 32.858 48.583 9.621 1.000 13.572 158 ALA A O 1
ATOM 1518 N N . THR A 1 145 ? 32.759 46.339 9.371 1.000 12.216 159 THR A N 1
ATOM 1519 C CA . THR A 1 145 ? 33.362 46.413 8.022 1.000 11.442 159 THR A CA 1
ATOM 1520 C C . THR A 1 145 ? 32.371 47.074 7.090 1.000 11.141 159 THR A C 1
ATOM 1521 O O . THR A 1 145 ? 32.798 47.813 6.166 1.000 11.598 159 THR A O 1
ATOM 1532 N N . TYR A 1 146 ? 31.094 46.824 7.260 1.000 11.955 160 TYR A N 1
ATOM 1533 C CA . TYR A 1 146 ? 30.058 47.401 6.400 1.000 12.424 160 TYR A CA 1
ATOM 1534 C C . TYR A 1 146 ? 30.094 48.923 6.547 1.000 13.196 160 TYR A C 1
ATOM 1535 O O . TYR A 1 146 ? 30.139 49.641 5.522 1.000 12.897 160 TYR A O 1
ATOM 1553 N N . THR A 1 147 ? 30.061 49.419 7.771 1.000 12.784 161 THR A N 1
ATOM 1554 C CA . THR A 1 147 ? 29.981 50.884 7.997 1.000 13.857 161 THR A CA 1
ATOM 1555 C C . THR A 1 147 ? 31.245 51.504 7.416 1.000 13.395 161 THR A C 1
ATOM 1556 O O . THR A 1 147 ? 31.155 52.494 6.635 1.000 13.465 161 THR A O 1
ATOM 1567 N N . ALA A 1 148 ? 32.407 50.997 7.771 1.000 11.926 162 ALA A N 1
ATOM 1568 C CA . ALA A 1 148 ? 33.701 51.548 7.322 1.000 11.729 162 ALA A CA 1
ATOM 1569 C C . ALA A 1 148 ? 33.798 51.440 5.798 1.000 11.753 162 ALA A C 1
ATOM 1570 O O . ALA A 1 148 ? 34.303 52.380 5.146 1.000 12.123 162 ALA A O 1
ATOM 1577 N N . GLY A 1 1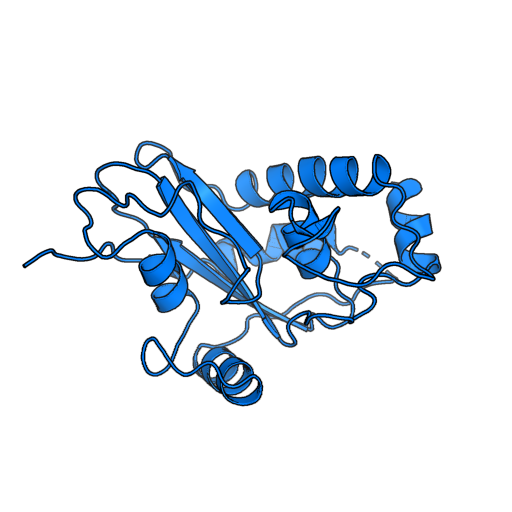49 ? 33.390 50.328 5.215 1.000 11.432 163 GLY A N 1
ATOM 1578 C CA . GLY A 1 149 ? 33.549 50.103 3.772 1.000 11.906 163 GLY A CA 1
ATOM 1579 C C . GLY A 1 149 ? 32.591 50.968 2.980 1.000 11.501 163 GLY A C 1
ATOM 1580 O O . GLY A 1 149 ? 33.035 51.513 1.955 1.000 11.758 163 GLY A O 1
ATOM 1584 N N . LEU A 1 150 ? 31.346 51.105 3.420 1.000 11.903 164 LEU A N 1
ATOM 1585 C CA . LEU A 1 150 ? 30.369 51.971 2.719 1.000 13.578 164 LEU A CA 1
ATOM 1586 C C . LEU A 1 150 ? 30.838 53.429 2.848 1.000 12.849 164 LEU A C 1
ATOM 1587 O O . LEU A 1 150 ? 30.756 54.165 1.844 1.000 12.922 164 LEU A O 1
ATOM 1603 N N . ASP A 1 151 ? 31.368 53.833 4.000 1.000 12.018 165 ASP A N 1
ATOM 1604 C CA . ASP A 1 151 ? 31.907 55.215 4.147 1.000 12.139 165 ASP A CA 1
ATOM 1605 C C . ASP A 1 151 ? 33.038 55.385 3.145 1.000 12.884 165 ASP A C 1
ATOM 1606 O O . ASP A 1 151 ? 33.139 56.429 2.497 1.000 12.511 165 ASP A O 1
ATOM 1615 N N . HIS A 1 152 ? 33.944 54.436 3.025 1.000 11.005 166 HIS A N 1
ATOM 1616 C CA . HIS A 1 152 ? 35.084 54.545 2.095 1.000 11.698 166 HIS A CA 1
ATOM 1617 C C . HIS A 1 152 ? 34.556 54.677 0.670 1.000 11.657 166 HIS A C 1
ATOM 1618 O O . HIS A 1 152 ? 35.088 55.510 -0.080 1.000 12.201 166 HIS A O 1
ATOM 1633 N N . LEU A 1 153 ? 33.546 53.912 0.281 1.000 11.937 167 LEU A N 1
ATOM 1634 C CA . LEU A 1 153 ? 32.982 54.012 -1.084 1.000 12.868 167 LEU A CA 1
ATOM 1635 C C . LEU A 1 153 ? 32.349 55.390 -1.276 1.000 13.494 167 LEU A C 1
ATOM 1636 O O . LEU A 1 153 ? 32.568 56.028 -2.326 1.000 14.378 167 LEU A O 1
ATOM 1652 N N . LYS A 1 154 ? 31.598 55.861 -0.304 1.000 12.812 168 LYS A N 1
ATOM 1653 C CA . LYS A 1 154 ? 30.926 57.184 -0.410 1.000 13.254 168 LYS A CA 1
ATOM 1654 C C . LYS A 1 154 ? 31.982 58.288 -0.557 1.000 12.992 168 LYS A C 1
ATOM 1655 O O . LYS A 1 154 ? 31.683 59.325 -1.257 1.000 15.209 168 LYS A O 1
ATOM 1674 N N . GLN A 1 155 ? 33.124 58.142 0.075 1.000 12.013 169 GLN A N 1
ATOM 1675 C CA . GLN A 1 155 ? 34.213 59.135 0.064 1.000 12.083 169 GLN A CA 1
ATOM 1676 C C . GLN A 1 155 ? 34.996 59.050 -1.237 1.000 12.920 169 GLN A C 1
ATOM 1677 O O . GLN A 1 155 ? 35.816 59.941 -1.501 1.000 13.131 169 GLN A O 1
ATOM 1691 N N . SER A 1 156 ? 34.820 57.969 -1.983 1.000 12.799 170 SER A N 1
ATOM 1692 C CA A SER A 1 156 ? 35.554 57.657 -3.236 0.500 12.566 170 SER A CA 1
ATOM 1693 C CA B SER A 1 156 ? 35.603 57.732 -3.217 0.500 14.053 170 SER A CA 1
ATOM 1694 C C . SER A 1 156 ? 34.878 58.325 -4.431 1.000 12.762 170 SER A C 1
ATOM 1695 O O . SER A 1 156 ? 33.672 58.457 -4.431 1.000 13.509 170 SER A O 1
ATOM 1709 N N . ASN A 1 157 ? 35.671 58.622 -5.453 1.000 15.593 171 ASN A N 1
ATOM 1710 C CA . ASN A 1 157 ? 35.119 59.054 -6.759 1.000 16.379 171 ASN A CA 1
ATOM 1711 C C . ASN A 1 157 ? 34.543 57.872 -7.548 1.000 18.387 171 ASN A C 1
ATOM 1712 O O . ASN A 1 157 ? 34.040 58.094 -8.648 1.000 19.666 171 ASN A O 1
ATOM 1723 N N . PHE A 1 158 ? 34.536 56.668 -6.985 1.000 16.209 172 PHE A N 1
ATOM 1724 C CA . PHE A 1 158 ? 33.759 55.539 -7.534 1.000 16.491 172 PHE A CA 1
ATOM 1725 C C . PHE A 1 158 ? 32.378 56.017 -7.965 1.000 16.749 172 PHE A C 1
ATOM 1726 O O . PHE A 1 158 ? 31.642 56.645 -7.178 1.000 18.349 172 PHE A O 1
ATOM 1743 N N . GLU A 1 159 ? 32.008 55.679 -9.202 1.000 17.349 173 GLU A N 1
ATOM 1744 C CA . GLU A 1 159 ? 30.648 55.827 -9.764 1.000 20.370 173 GLU A CA 1
ATOM 1745 C C . GLU A 1 159 ? 30.208 54.439 -10.201 1.000 18.734 173 GLU A C 1
ATOM 1746 O O . GLU A 1 159 ? 30.995 53.736 -10.827 1.000 17.932 173 GLU A O 1
ATOM 1758 N N . PRO A 1 160 ? 28.952 54.046 -9.954 1.000 19.051 174 PRO A N 1
ATOM 1759 C CA . PRO A 1 160 ? 28.516 52.703 -10.325 1.000 19.651 174 PRO A CA 1
ATOM 1760 C C . PRO A 1 160 ? 28.553 52.402 -11.835 1.000 21.368 174 PRO A C 1
ATOM 1761 O O . PRO A 1 160 ? 28.764 51.253 -12.212 1.000 21.828 174 PRO A O 1
ATOM 1772 N N . SER A 1 161 ? 28.377 53.405 -12.692 1.000 21.598 175 SER A N 1
ATOM 1773 C CA . SER A 1 161 ? 28.330 53.147 -14.151 1.000 23.220 175 SER A CA 1
ATOM 1774 C C . SER A 1 161 ? 29.729 52.842 -14.690 1.000 22.782 175 SER A C 1
ATOM 1775 O O . SER A 1 161 ? 29.805 52.120 -15.698 1.000 26.969 175 SER A O 1
ATOM 1783 N N . THR A 1 162 ? 30.797 53.348 -14.067 1.000 20.040 176 THR A N 1
ATOM 1784 C CA . THR A 1 162 ? 32.176 53.181 -14.571 1.000 20.743 176 THR A CA 1
ATOM 1785 C C . THR A 1 162 ? 33.017 52.303 -13.651 1.000 22.460 176 THR A C 1
ATOM 1786 O O . THR A 1 162 ? 33.967 51.683 -14.157 1.000 23.193 176 THR A O 1
ATOM 1797 N N . GLY A 1 163 ? 32.705 52.268 -12.361 1.000 20.410 177 GLY A N 1
ATOM 1798 C CA . GLY A 1 163 ? 33.583 51.657 -11.350 1.000 20.443 177 GLY A CA 1
ATOM 1799 C C . GLY A 1 163 ? 33.553 50.137 -11.458 1.000 19.077 177 GLY A C 1
ATOM 1800 O O . GLY A 1 163 ? 32.456 49.549 -11.517 1.000 21.011 177 GLY A O 1
ATOM 1804 N N . THR A 1 164 ? 34.719 49.537 -11.481 1.000 18.920 178 THR A N 1
ATOM 1805 C CA . THR A 1 164 ? 34.872 48.066 -11.521 1.000 19.293 178 THR A CA 1
ATOM 1806 C C . THR A 1 164 ? 35.627 47.629 -10.278 1.000 18.565 178 THR A C 1
ATOM 1807 O O . THR A 1 164 ? 36.303 48.440 -9.641 1.000 18.716 178 THR A O 1
ATOM 1818 N N . TYR A 1 165 ? 35.549 46.341 -10.014 1.000 16.304 179 TYR A N 1
ATOM 1819 C CA . TYR A 1 165 ? 36.178 45.760 -8.815 1.000 16.030 179 TYR A CA 1
ATOM 1820 C C . TYR A 1 165 ? 37.632 45.505 -9.150 1.000 16.560 179 TYR A C 1
ATOM 1821 O O . TYR A 1 165 ? 37.892 44.699 -10.065 1.000 19.610 179 TYR A O 1
ATOM 1839 N N . ASP A 1 166 ? 38.565 46.146 -8.464 1.000 15.761 180 ASP A N 1
ATOM 1840 C CA . ASP A 1 166 ? 40.000 45.863 -8.619 1.000 17.972 180 ASP A CA 1
ATOM 1841 C C . ASP A 1 166 ? 40.624 45.977 -7.240 1.000 17.775 180 ASP A C 1
ATOM 1842 O O . ASP A 1 166 ? 40.787 47.101 -6.720 1.000 18.412 180 ASP A O 1
ATOM 1851 N N . VAL A 1 167 ? 41.007 44.844 -6.688 1.000 18.005 181 VAL A N 1
ATOM 1852 C CA . VAL A 1 167 ? 41.496 44.778 -5.285 1.000 18.024 181 VAL A CA 1
ATOM 1853 C C . VAL A 1 167 ? 42.844 45.505 -5.155 1.000 19.403 181 VAL A C 1
ATOM 1854 O O . VAL A 1 167 ? 43.252 45.748 -4.016 1.000 20.696 181 VAL A O 1
ATOM 1867 N N . GLU A 1 168 ? 43.527 45.858 -6.253 1.000 20.159 182 GLU A N 1
ATOM 1868 C CA . GLU A 1 168 ? 44.858 46.514 -6.210 1.000 22.958 182 GLU A CA 1
ATOM 1869 C C . GLU A 1 168 ? 44.734 48.029 -6.406 1.000 23.546 182 GLU A C 1
ATOM 1870 O O . GLU A 1 168 ? 45.772 48.708 -6.340 1.000 26.945 182 GLU A O 1
ATOM 1882 N N . ASN A 1 169 ? 43.532 48.569 -6.601 1.000 21.923 183 ASN A N 1
ATOM 1883 C CA . ASN A 1 169 ? 43.366 50.030 -6.838 1.000 24.229 183 ASN A CA 1
ATOM 1884 C C . ASN A 1 169 ? 42.244 50.587 -5.970 1.000 22.237 183 ASN A C 1
ATOM 1885 O O . ASN A 1 169 ? 41.380 49.825 -5.527 1.000 18.224 183 ASN A O 1
ATOM 1896 N N . ALA A 1 170 ? 42.213 51.899 -5.760 1.000 20.293 184 ALA A N 1
ATOM 1897 C CA . ALA A 1 170 ? 41.104 52.548 -5.038 1.000 18.453 184 ALA A CA 1
ATOM 1898 C C . ALA A 1 170 ? 39.812 52.360 -5.820 1.000 17.869 184 ALA A C 1
ATOM 1899 O O . ALA A 1 170 ? 39.797 52.370 -7.063 1.000 21.743 184 ALA A O 1
ATOM 1906 N N . PRO A 1 171 ? 38.656 52.171 -5.160 1.000 16.497 185 PRO A N 1
ATOM 1907 C CA . PRO A 1 171 ? 38.559 52.111 -3.698 1.000 15.117 185 PRO A CA 1
ATOM 1908 C C . PRO A 1 171 ? 38.661 50.702 -3.090 1.000 14.174 185 PRO A C 1
ATOM 1909 O O . PRO A 1 171 ? 38.656 50.616 -1.863 1.000 13.267 185 PRO A O 1
ATOM 1920 N N . PHE A 1 172 ? 38.772 49.652 -3.912 1.000 13.149 186 PHE A N 1
ATOM 1921 C CA . PHE A 1 172 ? 38.620 48.253 -3.424 1.000 12.830 186 PHE A CA 1
ATOM 1922 C C . PHE A 1 172 ? 39.933 47.689 -2.904 1.000 12.804 186 PHE A C 1
ATOM 1923 O O . PHE A 1 172 ? 39.928 46.556 -2.398 1.000 12.543 186 PHE A O 1
ATOM 1940 N N . ASN A 1 173 ? 41.019 48.461 -2.918 1.000 13.184 187 ASN A N 1
ATOM 1941 C CA . ASN A 1 173 ? 42.249 48.145 -2.168 1.000 13.298 187 ASN A CA 1
ATOM 1942 C C . ASN A 1 173 ? 42.058 48.453 -0.681 1.000 13.018 187 ASN A C 1
ATOM 1943 O O . ASN A 1 173 ? 42.942 48.079 0.105 1.000 15.442 187 ASN A O 1
ATOM 1954 N N . ASN A 1 174 ? 40.958 49.066 -0.296 1.000 12.729 188 ASN A N 1
ATOM 1955 C CA . ASN A 1 174 ? 40.535 49.156 1.118 1.000 12.384 188 ASN A CA 1
ATOM 1956 C C . ASN A 1 174 ? 39.754 47.879 1.437 1.000 11.820 188 ASN A C 1
ATOM 1957 O O . ASN A 1 174 ? 38.760 47.593 0.755 1.000 11.170 188 ASN A O 1
ATOM 1968 N N . VAL A 1 175 ? 40.197 47.137 2.441 1.000 10.629 189 VAL A N 1
ATOM 1969 C CA . VAL A 1 175 ? 39.620 45.797 2.705 1.000 10.459 189 VAL A CA 1
ATOM 1970 C C . VAL A 1 175 ? 38.151 45.947 3.088 1.000 10.504 189 VAL A C 1
ATOM 1971 O O . VAL A 1 175 ? 37.308 45.126 2.684 1.000 9.896 189 VAL A O 1
ATOM 1984 N N . ASN A 1 176 ? 37.785 46.993 3.835 1.000 10.239 190 ASN A N 1
ATOM 1985 C CA . ASN A 1 176 ? 36.376 47.199 4.189 1.000 10.445 190 ASN A CA 1
ATOM 1986 C C . ASN A 1 176 ? 35.545 47.447 2.935 1.000 10.033 190 ASN A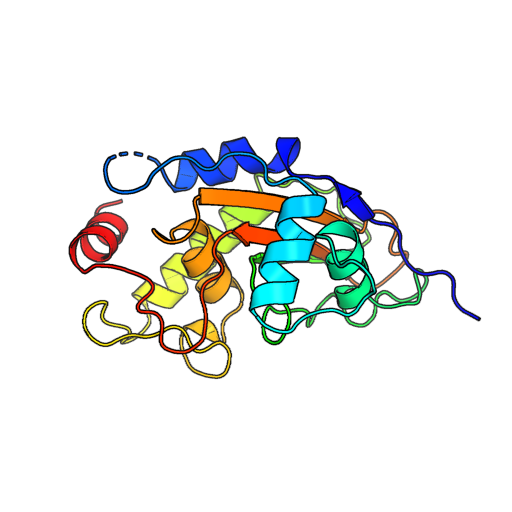 C 1
ATOM 1987 O O . ASN A 1 176 ? 34.427 46.949 2.836 1.000 10.003 190 ASN A O 1
ATOM 1998 N N . ALA A 1 177 ? 36.012 48.311 2.025 1.000 9.856 191 ALA A N 1
ATOM 1999 C CA . ALA A 1 177 ? 35.266 48.583 0.793 1.000 9.994 191 ALA A CA 1
ATOM 2000 C C . ALA A 1 177 ? 35.098 47.305 -0.042 1.000 9.748 191 ALA A C 1
ATOM 2001 O O . ALA A 1 177 ? 34.009 47.078 -0.563 1.000 10.152 191 ALA A O 1
ATOM 2008 N N . SER A 1 178 ? 36.162 46.527 -0.157 1.000 9.317 192 SER A N 1
ATOM 2009 C CA . SER A 1 178 ? 36.096 45.215 -0.842 1.000 9.321 192 SER A CA 1
ATOM 2010 C C . SER A 1 178 ? 35.046 44.343 -0.152 1.000 9.262 192 SER A C 1
ATOM 2011 O O . SER A 1 178 ? 34.199 43.745 -0.787 1.000 9.739 192 SER A O 1
ATOM 2019 N N . ASN A 1 179 ? 35.082 44.296 1.169 1.000 9.330 193 ASN A N 1
ATOM 2020 C CA . ASN A 1 179 ? 34.129 43.469 1.943 1.000 9.062 193 ASN A CA 1
ATOM 2021 C C . ASN A 1 179 ? 32.700 43.888 1.624 1.000 9.504 193 ASN A C 1
ATOM 2022 O O . ASN A 1 179 ? 31.846 43.005 1.437 1.000 10.518 193 ASN A O 1
ATOM 2033 N N . VAL A 1 180 ? 32.416 45.184 1.542 1.000 10.210 194 VAL A N 1
ATOM 2034 C CA . VAL A 1 180 ? 31.046 45.644 1.241 1.000 10.530 194 VAL A CA 1
ATOM 2035 C C . VAL A 1 180 ? 30.657 45.236 -0.180 1.000 10.542 194 VAL A C 1
ATOM 2036 O O . VAL A 1 180 ? 29.485 44.885 -0.384 1.000 10.680 194 VAL A O 1
ATOM 2049 N N . ALA A 1 181 ? 31.571 45.287 -1.127 1.000 10.171 195 ALA 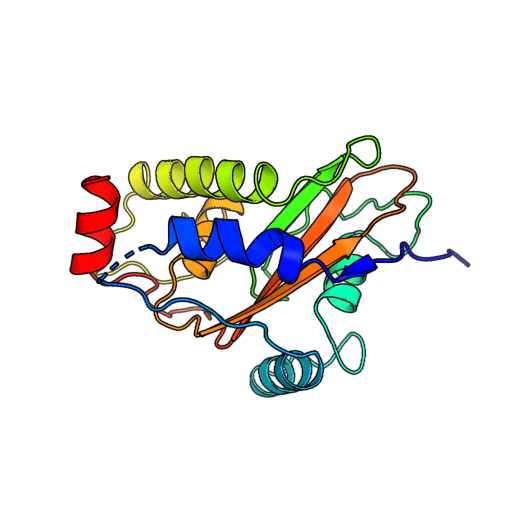A N 1
ATOM 2050 C CA . ALA A 1 181 ? 31.264 44.848 -2.507 1.000 11.127 195 ALA A CA 1
ATOM 2051 C C . ALA A 1 181 ? 30.803 43.395 -2.497 1.000 11.290 195 ALA A C 1
ATOM 2052 O O . ALA A 1 181 ? 29.805 43.099 -3.133 1.000 12.527 195 ALA A O 1
ATOM 2059 N N . PHE A 1 182 ? 31.460 42.537 -1.726 1.000 10.487 196 PHE A N 1
ATOM 2060 C CA . PHE A 1 182 ? 31.036 41.114 -1.682 1.000 10.445 196 PHE A CA 1
ATOM 2061 C C . PHE A 1 182 ? 29.714 41.002 -0.944 1.000 10.898 196 PHE A C 1
ATOM 2062 O O . PHE A 1 182 ? 28.813 40.282 -1.393 1.000 11.281 196 PHE A O 1
ATOM 2079 N N . LEU A 1 183 ? 29.568 41.687 0.172 1.000 10.668 197 LEU A N 1
ATOM 2080 C CA . LEU A 1 183 ? 28.348 41.603 0.995 1.000 10.857 197 LEU A CA 1
ATOM 2081 C C . LEU A 1 183 ? 27.128 42.003 0.165 1.000 12.133 197 LEU A C 1
ATOM 2082 O O . LEU A 1 183 ? 26.049 41.421 0.372 1.000 13.034 197 LEU A O 1
ATOM 2098 N N . LEU A 1 184 ? 27.273 43.028 -0.651 1.000 12.575 198 LEU A N 1
ATOM 2099 C CA . LEU A 1 184 ? 26.135 43.643 -1.388 1.000 13.166 198 LEU A CA 1
ATOM 2100 C C . LEU A 1 184 ? 26.149 43.250 -2.856 1.000 15.292 198 LEU A C 1
ATOM 2101 O O . LEU A 1 184 ? 25.445 43.931 -3.662 1.000 17.308 198 LEU A O 1
ATOM 2117 N N . SER A 1 185 ? 26.877 42.222 -3.239 1.000 14.945 199 SER A N 1
ATOM 2118 C CA . SER A 1 185 ? 26.979 41.796 -4.655 1.000 16.251 199 SER A CA 1
ATOM 2119 C C . SER A 1 185 ? 25.668 41.111 -5.091 1.000 16.947 199 SER A C 1
ATOM 2120 O O . SER A 1 185 ? 25.186 40.213 -4.391 1.000 15.743 199 SER A O 1
ATOM 2128 N N . GLU A 1 186 ? 25.125 41.544 -6.228 1.000 19.898 200 GLU A N 1
ATOM 2129 C CA . GLU A 1 186 ? 24.059 40.813 -6.958 1.000 22.881 200 GLU A CA 1
ATOM 2130 C C . GLU A 1 186 ? 24.589 39.461 -7.438 1.000 19.992 200 GLU A C 1
ATOM 2131 O O . GLU A 1 186 ? 23.794 38.572 -7.600 1.000 25.813 200 GLU A O 1
ATOM 2143 N N . LYS A 1 187 ? 25.899 39.285 -7.601 1.000 20.949 201 LYS A N 1
ATOM 2144 C CA . LYS A 1 187 ? 26.465 37.954 -7.976 1.000 22.125 201 LYS A CA 1
ATOM 2145 C C . LYS A 1 187 ? 26.462 37.012 -6.760 1.000 20.129 201 LYS A C 1
ATOM 2146 O O . LYS A 1 187 ? 26.582 35.808 -6.994 1.000 19.791 201 LYS A O 1
ATOM 2165 N N . SER A 1 188 ? 26.389 37.521 -5.530 1.000 18.683 202 SER A N 1
ATOM 2166 C CA . SER A 1 188 ? 26.393 36.672 -4.299 1.000 16.837 202 SER A CA 1
ATOM 2167 C C . SER A 1 188 ? 25.014 35.986 -4.176 1.000 18.829 202 SER A C 1
ATOM 2168 O O . SER A 1 188 ? 23.983 36.694 -4.114 1.000 19.121 202 SER A O 1
ATOM 2176 N N . LYS A 1 189 ? 24.965 34.646 -4.157 1.000 17.784 203 LYS A N 1
ATOM 2177 C CA . LYS A 1 189 ? 23.753 33.828 -3.873 1.000 17.929 203 LYS A CA 1
ATOM 2178 C C . LYS A 1 189 ? 23.932 32.948 -2.613 1.000 14.751 203 LYS A C 1
ATOM 2179 O O . LYS A 1 189 ? 22.966 32.632 -1.891 1.000 15.424 203 LYS A O 1
ATOM 2198 N N . LYS A 1 190 ? 25.180 32.546 -2.340 1.000 13.220 204 LYS A N 1
ATOM 2199 C CA . LYS A 1 190 ? 25.480 31.675 -1.185 1.000 12.724 204 LYS A CA 1
ATOM 2200 C C . LYS A 1 190 ? 26.767 32.165 -0.538 1.000 10.899 204 LYS A C 1
ATOM 2201 O O . LYS A 1 190 ? 27.560 32.824 -1.243 1.000 11.368 204 LYS A O 1
ATOM 2220 N N . VAL A 1 191 ? 26.954 31.797 0.711 1.000 10.019 205 VAL A N 1
ATOM 2221 C CA . VAL A 1 191 ? 28.169 32.199 1.460 1.000 10.085 205 VAL A CA 1
ATOM 2222 C C . VAL A 1 191 ? 28.579 31.102 2.426 1.000 10.278 205 VAL A C 1
ATOM 2223 O O . VAL A 1 191 ? 27.733 30.426 2.995 1.000 9.251 205 VAL A O 1
ATOM 2236 N N . SER A 1 192 ? 29.886 30.915 2.568 1.000 9.905 206 SER A N 1
ATOM 2237 C CA . SER A 1 192 ? 30.483 30.059 3.602 1.000 9.587 206 SER A CA 1
ATOM 2238 C C . SER A 1 192 ? 31.496 30.877 4.391 1.000 9.424 206 SER A C 1
ATOM 2239 O O . SER A 1 192 ? 32.427 31.397 3.765 1.000 9.254 206 SER A O 1
ATOM 2247 N N . CYS A 1 193 ? 31.321 30.971 5.693 1.000 9.595 207 CYS A N 1
ATOM 2248 C CA . CYS A 1 193 ? 32.216 31.764 6.554 1.000 9.884 207 CYS A CA 1
ATOM 2249 C C . CYS A 1 193 ? 32.959 30.847 7.513 1.000 10.416 207 CYS A C 1
ATOM 2250 O O . CYS A 1 193 ? 32.414 29.835 7.966 1.000 10.369 207 CYS A O 1
ATOM 2257 N N . ALA A 1 194 ? 34.186 31.213 7.849 1.000 9.586 208 ALA A N 1
ATOM 2258 C CA . ALA A 1 194 ? 34.970 30.484 8.843 1.000 10.570 208 ALA A CA 1
ATOM 2259 C C . ALA A 1 194 ? 35.950 31.437 9.486 1.000 10.514 208 ALA A C 1
ATOM 2260 O O . ALA A 1 194 ? 36.332 32.454 8.859 1.000 10.301 208 ALA A O 1
ATOM 2267 N N . ALA A 1 195 ? 36.375 31.150 10.694 1.000 10.327 209 ALA A N 1
ATOM 2268 C CA . ALA A 1 195 ? 37.361 32.006 11.373 1.000 10.519 209 ALA A CA 1
ATOM 2269 C C . ALA A 1 195 ? 38.348 31.135 12.113 1.000 11.132 209 ALA A C 1
ATOM 2270 O O . ALA A 1 195 ? 37.950 30.108 12.705 1.000 11.681 209 ALA A O 1
ATOM 2277 N N . THR A 1 196 ? 39.600 31.541 12.113 1.000 10.514 210 THR A N 1
ATOM 2278 C CA . THR A 1 196 ? 40.541 30.905 13.054 1.000 11.083 210 THR A CA 1
ATOM 2279 C C . THR A 1 196 ? 40.123 31.214 14.486 1.000 12.471 210 THR A C 1
ATOM 2280 O O . THR A 1 196 ? 39.551 32.266 14.767 1.000 12.806 210 THR A O 1
ATOM 2291 N N . LYS A 1 197 ? 40.405 30.260 15.380 1.000 13.871 211 LYS A N 1
ATOM 2292 C CA . LYS A 1 197 ? 39.843 30.337 16.745 1.000 16.961 211 LYS A CA 1
ATOM 2293 C C . LYS A 1 197 ? 40.928 30.343 17.817 1.000 17.917 211 LYS A C 1
ATOM 2294 O O . LYS A 1 197 ? 40.584 30.669 18.954 1.000 22.040 211 LYS A O 1
ATOM 2313 N N . ASP A 1 198 ? 42.179 30.038 17.495 1.000 15.856 212 ASP A N 1
ATOM 2314 C CA . ASP A 1 198 ? 43.148 29.672 18.560 1.000 16.280 212 ASP A CA 1
ATOM 2315 C C . ASP A 1 198 ? 44.510 30.334 18.335 1.000 16.192 212 ASP A C 1
ATOM 2316 O O . ASP A 1 198 ? 45.467 29.943 19.036 1.000 16.425 212 ASP A O 1
ATOM 2325 N N . CYS A 1 199 ? 44.644 31.331 17.465 1.000 14.255 213 CYS A N 1
ATOM 2326 C CA . CYS A 1 199 ? 45.911 32.104 17.389 1.000 15.097 213 CYS A CA 1
ATOM 2327 C C . CYS A 1 199 ? 46.338 32.531 18.801 1.000 15.883 213 CYS A C 1
ATOM 2328 O O . CYS A 1 199 ? 45.519 33.062 19.576 1.000 16.316 213 CYS A O 1
ATOM 2335 N N . LYS A 1 200 ? 47.610 32.330 19.109 1.000 15.209 214 LYS A N 1
ATOM 2336 C CA . LYS A 1 200 ? 48.177 32.696 20.443 1.000 16.851 214 LYS A CA 1
ATOM 2337 C C . LYS A 1 200 ? 48.814 34.074 20.428 1.000 18.377 214 LYS A C 1
ATOM 2338 O O . LYS A 1 200 ? 49.210 34.564 21.503 1.000 20.937 214 LYS A O 1
ATOM 2357 N N . ALA A 1 201 ? 48.969 34.677 19.258 1.000 16.187 215 ALA A N 1
ATOM 2358 C CA . ALA A 1 201 ? 49.496 36.024 19.022 1.000 16.750 215 ALA A CA 1
ATOM 2359 C C . ALA A 1 201 ? 48.944 36.474 17.671 1.000 17.368 215 ALA A C 1
ATOM 2360 O O . ALA A 1 201 ? 48.258 35.647 17.023 1.000 17.671 215 ALA A O 1
ATOM 2367 N N . GLY A 1 202 ? 49.252 37.692 17.269 1.000 17.978 216 GLY A N 1
ATOM 2368 C CA . GLY A 1 202 ? 48.785 38.217 15.975 1.000 17.039 216 GLY A CA 1
ATOM 2369 C C . GLY A 1 202 ? 47.270 38.310 15.911 1.000 17.236 216 GLY A C 1
ATOM 2370 O O . GLY A 1 202 ? 46.580 38.529 16.927 1.000 17.486 216 GLY A O 1
ATOM 2374 N N . HIS A 1 203 ? 46.728 38.232 14.691 1.000 16.635 217 HIS A N 1
ATOM 2375 C CA . HIS A 1 203 ? 45.279 38.362 14.448 1.000 15.147 217 HIS A CA 1
ATOM 2376 C C . HIS A 1 203 ? 44.753 37.033 13.927 1.000 13.049 217 HIS A C 1
ATOM 2377 O O . HIS A 1 203 ? 45.305 36.470 12.978 1.000 13.560 217 HIS A O 1
ATOM 2392 N N . ASP A 1 204 ? 43.667 36.584 14.525 1.000 12.324 218 ASP A N 1
ATOM 2393 C CA . ASP A 1 204 ? 42.779 35.600 13.871 1.000 11.628 218 ASP A CA 1
ATOM 2394 C C . ASP A 1 204 ? 42.186 36.253 12.618 1.000 11.313 218 ASP A C 1
ATOM 2395 O O . ASP A 1 204 ? 42.166 37.483 12.479 1.000 11.476 218 ASP A O 1
ATOM 2404 N N . VAL A 1 205 ? 41.655 35.412 11.753 1.000 10.120 219 VAL A N 1
ATOM 2405 C CA . VAL A 1 205 ? 41.030 35.874 10.485 1.000 9.931 219 VAL A CA 1
ATOM 2406 C C . VAL A 1 205 ? 39.648 35.240 10.330 1.000 8.832 219 VAL A C 1
ATOM 2407 O O . VAL A 1 205 ? 39.527 34.012 10.420 1.000 9.749 219 VAL A O 1
ATOM 2420 N N . LEU A 1 206 ? 38.657 36.064 10.020 1.000 8.748 220 LEU A N 1
ATOM 2421 C CA . LEU A 1 206 ? 37.348 35.655 9.477 1.000 9.100 220 LEU A CA 1
ATOM 2422 C C . LEU A 1 206 ? 37.406 35.770 7.974 1.000 8.736 220 LEU A C 1
ATOM 2423 O O . LEU A 1 206 ? 37.754 36.856 7.456 1.000 9.015 220 LEU A O 1
ATOM 2439 N N . PHE A 1 207 ? 37.025 34.708 7.286 1.000 8.832 221 PHE A N 1
ATOM 2440 C CA . PHE A 1 207 ? 36.914 34.689 5.820 1.000 8.720 221 PHE A CA 1
ATOM 2441 C C . PHE A 1 207 ? 35.532 34.207 5.456 1.000 8.231 221 PHE A C 1
ATOM 2442 O O . PHE A 1 207 ? 35.124 33.143 5.935 1.000 9.138 221 PHE A O 1
ATOM 2459 N N . CYS A 1 208 ? 34.850 34.928 4.588 1.000 8.451 222 CYS A N 1
ATOM 2460 C CA . CYS A 1 208 ? 33.574 34.469 4.007 1.000 8.679 222 CYS A CA 1
ATOM 2461 C C . CYS A 1 208 ? 33.721 34.402 2.497 1.000 9.246 222 CYS A C 1
ATOM 2462 O O . CYS A 1 208 ? 34.044 35.417 1.856 1.000 8.977 222 CYS A O 1
ATOM 2469 N N . TYR A 1 209 ? 33.443 33.235 1.936 1.000 9.051 223 TYR A N 1
ATOM 2470 C CA . TYR A 1 209 ? 33.483 32.997 0.493 1.000 8.697 223 TYR A CA 1
ATOM 2471 C C . TYR A 1 209 ? 32.070 33.084 -0.057 1.000 8.765 223 TYR A C 1
ATOM 2472 O O . TYR A 1 209 ? 31.184 32.363 0.429 1.000 9.866 223 TYR A O 1
ATOM 2490 N N . PHE A 1 210 ? 31.878 33.945 -1.045 1.000 8.871 224 PHE A N 1
ATOM 2491 C CA . PHE A 1 210 ? 30.587 34.146 -1.719 1.000 9.320 224 PHE A CA 1
ATOM 2492 C C . PHE A 1 210 ? 30.612 33.448 -3.074 1.000 9.244 224 PHE A C 1
ATOM 2493 O O . PHE A 1 210 ? 31.561 33.586 -3.826 1.000 9.874 224 PHE A O 1
ATOM 2510 N N . ILE A 1 211 ? 29.532 32.712 -3.365 1.000 10.766 225 ILE A N 1
ATOM 2511 C CA . ILE A 1 211 ? 29.289 32.102 -4.689 1.000 11.409 225 ILE A CA 1
ATOM 2512 C C . ILE A 1 211 ? 28.183 32.934 -5.313 1.000 11.467 225 ILE A C 1
ATOM 2513 O O . ILE A 1 211 ? 27.110 33.009 -4.713 1.000 13.256 225 ILE A O 1
ATOM 2529 N N . ASP A 1 212 ? 28.432 33.586 -6.466 1.000 13.355 226 ASP A N 1
ATOM 2530 C CA . ASP A 1 212 ? 29.646 33.614 -7.254 1.000 13.260 226 ASP A CA 1
ATOM 2531 C C . ASP A 1 212 ? 30.524 34.763 -6.795 1.000 12.898 226 ASP A C 1
ATOM 2532 O O . ASP A 1 212 ? 29.998 35.784 -6.376 1.000 14.563 226 ASP A O 1
ATOM 2541 N N . PRO A 1 213 ? 31.854 34.621 -6.814 1.000 12.595 227 PRO A N 1
ATOM 2542 C CA . PRO A 1 213 ? 32.735 35.686 -6.362 1.000 13.238 227 PRO A CA 1
ATOM 2543 C C . PRO A 1 213 ? 32.783 36.876 -7.311 1.000 14.671 227 PRO A C 1
ATOM 2544 O O . PRO A 1 213 ? 32.802 36.687 -8.530 1.000 14.556 227 PRO A O 1
ATOM 2555 N N . LEU A 1 214 ? 32.931 38.068 -6.755 1.000 15.022 228 LEU A N 1
ATOM 2556 C CA . LEU A 1 214 ? 33.377 39.218 -7.558 1.000 16.359 228 LEU A CA 1
ATOM 2557 C C . LEU A 1 214 ? 34.761 38.940 -8.109 1.000 16.526 228 LEU A C 1
ATOM 2558 O O . LEU A 1 214 ? 35.631 38.423 -7.386 1.000 16.920 228 LEU A O 1
ATOM 2574 N N . ARG A 1 215 ? 34.995 39.339 -9.353 1.000 16.808 229 ARG A N 1
ATOM 2575 C CA . ARG A 1 215 ? 36.310 39.203 -10.006 1.000 18.297 229 ARG A CA 1
ATOM 2576 C C . ARG A 1 215 ? 36.717 40.544 -10.616 1.000 17.498 229 ARG A C 1
ATOM 2577 O O . ARG A 1 215 ? 35.845 41.367 -10.852 1.000 19.148 229 ARG A O 1
ATOM 2598 N N . LYS A 1 216 ? 38.000 40.692 -10.893 1.000 20.515 230 LYS A N 1
ATOM 2599 C CA . LYS A 1 216 ? 38.560 41.905 -11.517 1.000 25.413 230 LYS A CA 1
ATOM 2600 C C . LYS A 1 216 ? 37.710 42.241 -12.737 1.000 26.522 230 LYS A C 1
ATOM 2601 O O . LYS A 1 216 ? 37.393 41.324 -13.539 1.000 23.824 230 LYS A O 1
ATOM 2620 N N . GLU A 1 217 ? 37.339 43.524 -12.829 1.000 29.411 231 GLU A N 1
ATOM 2621 C CA . GLU A 1 217 ? 36.533 44.169 -13.910 1.000 30.323 231 GLU A CA 1
ATOM 2622 C C . GLU A 1 217 ? 35.022 43.924 -13.783 1.000 27.932 231 GLU A C 1
ATOM 2623 O O . GLU A 1 217 ? 34.298 44.616 -14.491 1.000 26.783 231 GLU A O 1
ATOM 2635 N N . ASP A 1 218 ? 34.508 43.112 -12.849 1.000 21.984 232 ASP A N 1
ATOM 2636 C CA . ASP A 1 218 ? 33.057 43.123 -12.552 1.000 20.226 232 ASP A CA 1
ATOM 2637 C C . ASP A 1 218 ? 32.651 44.527 -12.095 1.000 19.762 232 ASP A C 1
ATOM 2638 O O . ASP A 1 218 ? 33.439 45.165 -11.365 1.000 19.560 232 ASP A O 1
ATOM 2647 N N . LYS A 1 219 ? 31.457 44.957 -12.482 1.000 19.111 233 LYS A N 1
ATOM 2648 C CA . LYS A 1 219 ? 30.818 46.176 -11.939 1.000 20.903 233 LYS A CA 1
ATOM 2649 C C . LYS A 1 219 ? 30.066 45.754 -10.688 1.000 18.155 233 LYS A C 1
ATOM 2650 O O . LYS A 1 219 ? 29.098 45.017 -10.741 1.000 20.319 233 LYS A O 1
ATOM 2669 N N . PRO A 1 220 ? 30.563 46.098 -9.488 1.000 18.695 234 PRO A N 1
ATOM 2670 C CA . PRO A 1 220 ? 29.943 45.582 -8.273 1.000 19.217 234 PRO A CA 1
ATOM 2671 C C . PRO A 1 220 ? 28.533 46.081 -7.942 1.000 20.987 234 PRO A C 1
ATOM 2672 O O . PRO A 1 220 ? 27.806 45.363 -7.329 1.000 20.871 234 PRO A O 1
ATOM 2683 N N . PHE A 1 221 ? 28.153 47.261 -8.433 1.000 19.649 235 PHE A N 1
ATOM 2684 C CA . PHE A 1 221 ? 26.845 47.881 -8.121 1.000 20.355 235 PHE A CA 1
ATOM 2685 C C . PHE A 1 221 ? 26.194 48.451 -9.384 1.000 18.835 235 PHE A C 1
ATOM 2686 O O . PHE A 1 221 ? 26.869 49.137 -10.145 1.000 23.427 235 PHE A O 1
ATOM 2703 N N . THR A 1 222 ? 24.903 48.215 -9.513 1.000 21.697 236 THR A N 1
ATOM 2704 C CA . THR A 1 222 ? 24.046 49.005 -10.430 1.000 22.581 236 THR A CA 1
ATOM 2705 C C . THR A 1 222 ? 23.890 50.409 -9.854 1.000 23.175 236 THR A C 1
ATOM 2706 O O . THR A 1 222 ? 24.024 50.601 -8.615 1.000 21.855 236 THR A O 1
ATOM 2717 N N . ALA A 1 223 ? 23.572 51.378 -10.705 1.000 21.824 237 ALA A N 1
ATOM 2718 C CA . ALA A 1 223 ? 23.242 52.740 -10.243 1.000 20.917 237 ALA A CA 1
ATOM 2719 C C . ALA A 1 223 ? 22.075 52.690 -9.256 1.000 19.832 237 ALA A C 1
ATOM 2720 O O . ALA A 1 223 ? 22.120 53.438 -8.279 1.000 20.077 237 ALA A O 1
ATOM 2727 N N . GLU A 1 224 ? 21.070 51.842 -9.482 1.000 20.202 238 GLU A N 1
ATOM 2728 C CA . GLU A 1 224 ? 19.851 51.789 -8.661 1.000 22.532 238 GLU A CA 1
ATOM 2729 C C . GLU A 1 224 ? 20.275 51.373 -7.251 1.000 20.800 238 GLU A C 1
ATOM 2730 O O . GLU A 1 224 ? 19.860 51.998 -6.265 1.000 20.410 238 GLU A O 1
ATOM 2742 N N . LEU A 1 225 ? 21.080 50.305 -7.154 1.000 18.989 239 LEU A N 1
ATOM 2743 C CA . LEU A 1 225 ? 21.510 49.835 -5.818 1.000 18.097 239 LEU A CA 1
ATOM 2744 C C . LEU A 1 225 ? 22.398 50.914 -5.166 1.000 15.927 239 LEU A C 1
ATOM 2745 O O . LEU A 1 225 ? 22.189 51.215 -3.983 1.000 16.437 239 LEU A O 1
ATOM 2761 N N . TYR A 1 226 ? 23.335 51.505 -5.904 1.000 16.368 240 TYR A N 1
ATOM 2762 C CA . TYR A 1 226 ? 24.273 52.498 -5.323 1.000 17.068 240 TYR A CA 1
ATOM 2763 C C . TYR A 1 226 ? 23.475 53.700 -4.800 1.000 18.049 240 TYR A C 1
ATOM 2764 O O . TYR A 1 226 ? 23.741 54.157 -3.682 1.000 16.492 240 TYR A O 1
ATOM 2782 N N . ASN A 1 227 ? 22.488 54.159 -5.571 1.000 18.932 241 ASN A N 1
ATOM 2783 C CA . ASN A 1 227 ? 21.615 55.280 -5.143 1.000 22.288 241 ASN A CA 1
ATOM 2784 C C . ASN A 1 227 ? 20.878 54.891 -3.864 1.000 23.302 241 ASN A C 1
ATOM 2785 O O . ASN A 1 227 ? 20.783 55.743 -2.967 1.000 22.407 241 ASN A O 1
ATOM 2796 N N . ALA A 1 228 ? 20.409 53.642 -3.756 1.000 21.702 242 ALA A N 1
ATOM 2797 C CA . ALA A 1 228 ? 19.667 53.174 -2.564 1.000 22.729 242 ALA A CA 1
ATOM 2798 C C . ALA A 1 228 ? 20.594 53.160 -1.343 1.000 22.857 242 ALA A C 1
ATOM 2799 O O . ALA A 1 228 ? 20.136 53.450 -0.238 1.000 25.188 242 ALA A O 1
ATOM 2806 N N . LEU A 1 229 ? 21.873 52.847 -1.516 1.000 23.099 243 LEU A N 1
ATOM 2807 C CA . LEU A 1 229 ? 22.820 52.799 -0.371 1.000 24.873 243 LEU A CA 1
ATOM 2808 C C . LEU A 1 229 ? 23.028 54.198 0.204 1.000 24.789 243 LEU A C 1
ATOM 2809 O O . LEU A 1 229 ? 23.234 54.301 1.420 1.000 29.034 243 LEU A O 1
ATOM 2825 N N . TRP A 1 230 ? 22.940 55.246 -0.617 1.000 22.850 244 TRP A N 1
ATOM 2826 C CA . TRP A 1 230 ? 23.023 56.637 -0.114 1.000 27.096 244 TRP A CA 1
ATOM 2827 C C . TRP A 1 230 ? 21.759 56.964 0.685 1.000 31.606 244 TRP A C 1
ATOM 2828 O O . TRP A 1 230 ? 21.887 57.616 1.747 1.000 33.564 244 TRP A O 1
ATOM 2849 N N . GLY A 1 231 ? 20.602 56.500 0.197 1.000 34.104 245 GLY A N 1
ATOM 2850 C CA . GLY A 1 231 ? 19.285 56.678 0.847 1.000 38.158 245 GLY A CA 1
ATOM 2851 C C . GLY A 1 231 ? 19.296 56.238 2.305 1.000 42.865 245 GLY A C 1
ATOM 2852 O O . GLY A 1 231 ? 18.676 56.927 3.129 1.000 44.855 245 GLY A O 1
ATOM 2856 N N . LEU A 1 232 ? 19.990 55.141 2.628 1.000 47.211 246 LEU A N 1
ATOM 2857 C CA . LEU A 1 232 ? 19.965 54.503 3.976 1.000 47.556 246 LEU A CA 1
ATOM 2858 C C . LEU A 1 232 ? 20.460 55.494 5.038 1.000 48.977 246 LEU A C 1
ATOM 2859 O O . LEU A 1 232 ? 19.744 55.722 6.020 1.000 46.497 246 LEU A O 1
#

Secondary structure (DSSP, 8-state):
-PPPP-EEE-HHHHHHHHHHHH---SPPPEEPPHHHHHHHHHHTT---SSS--HHHHHHHHH-S-TTT-TTGGG--SSSS-SEEEEEETTS---HHHHHHHHHHHHHHHHHHS---TTT----TTSTTTTSHHHHHHHHHT-TT--EEEEEEE---SSSEEEEEEEEESPP-TT-----HHHHHHHHH-

Radius of gyration: 15.71 Å; Cα contacts (8 Å, |Δi|>4): 430; chains: 1; bounding box: 44×38×37 Å

Organism: Eimeria tenella (NCBI:txid5802)

Foldseek 3Di:
DAAFFFKDWCCVLAQVLLQVVLPVVADRAAADDLQRLLVLCVVVVHQPPHSDGQRRVLRVQQDRHLAASPRLVVGACQPPFFQKFWAWLPDDDRNNVRLVVLQVVLLVLCVVDPDDLVPDAADCVDPPNVPRSVSNNLRSNANQFHYKIWMWGRRRPGDTIMITIHGVNGRDTGHRSDDNVVNVVSVVD

Nearest PDB structures (foldseek):
  6zzb-assembly1_A  TM=1.005E+00  e=2.734E-42  Eimeria tenella
  2dda-assembly4_D  TM=5.563E-01  e=1.574E-03  Pseudechis australis
  2ddb-assembly2_B  TM=5.601E-01  e=6.255E-03  Pseudechis porphyriacus
  4p27-assembly1_A  TM=4.840E-01  e=1.192E-01  Schistosoma mansoni
  6any-assembly1_A  TM=5.435E-01  e=1.850E-01  Brugia malayi

Solvent-accessible surface area: 9171 Å² total; per-residue (Å²): 182,71,93,62,3,107,23,54,80,40,1,112,75,0,37,77,13,0,28,136,25,14,117,154,63,19,49,99,7,55,74,1,95,76,106,53,0,31,102,17,0,100,82,28,182,21,93,116,36,70,68,2,12,0,31,83,0,0,31,63,23,0,9,80,42,13,84,57,0,129,44,0,108,60,10,47,10,146,122,8,14,0,0,1,15,34,10,54,72,114,64,168,37,77,1,80,52,34,0,65,63,3,19,71,45,0,10,60,59,0,62,142,31,153,22,102,20,73,99,13,50,10,22,30,121,85,83,9,1,84,44,47,47,0,3,1,0,0,0,0,0,1,104,70,5,106,71,0,5,0,0,1,2,110,54,8,137,35,31,41,4,0,0,0,0,0,0,24,58,6,4,125,148,132,35,127,6,6,82,53,116,10,10,97,40,7,135,70,158